Protein AF-A0A0F2T678-F1 (afdb_monomer_lite)

InterPro domains:
  IPR060462 3-methyl-L-tyrosine peroxygenase [PF27188] (24-293)

pLDDT: mean 90.34, std 11.94, range [30.0, 98.75]

Structure (mmCIF, N/CA/C/O backbone):
data_AF-A0A0F2T678-F1
#
_entry.id   AF-A0A0F2T678-F1
#
loop_
_atom_site.group_PDB
_atom_site.id
_atom_site.type_symbol
_atom_site.label_atom_id
_atom_site.label_alt_id
_atom_site.label_comp_id
_atom_site.label_asym_id
_atom_site.label_entity_id
_atom_site.label_seq_id
_atom_site.pdbx_PDB_ins_code
_atom_site.Cartn_x
_atom_site.Cartn_y
_atom_site.Cartn_z
_atom_site.occupancy
_atom_site.B_iso_or_equiv
_atom_site.auth_seq_id
_atom_site.auth_comp_id
_atom_site.auth_asym_id
_atom_site.auth_atom_id
_atom_site.pdbx_PDB_model_num
ATOM 1 N N . MET A 1 1 ? -0.354 6.998 -27.665 1.00 30.00 1 MET A N 1
ATOM 2 C CA . MET A 1 1 ? 0.767 7.960 -27.608 1.00 30.00 1 MET A CA 1
ATOM 3 C C . MET A 1 1 ? 1.508 7.702 -26.311 1.00 30.00 1 MET A C 1
ATOM 5 O O . MET A 1 1 ? 0.953 7.962 -25.253 1.00 30.00 1 MET A O 1
ATOM 9 N N . GLY A 1 2 ? 2.653 7.023 -26.397 1.00 35.69 2 GLY A N 1
ATOM 10 C CA . GLY A 1 2 ? 3.374 6.502 -25.236 1.00 35.69 2 GLY A CA 1
ATOM 11 C C . GLY A 1 2 ? 4.135 7.600 -24.505 1.00 35.69 2 GLY A C 1
ATOM 12 O O . GLY A 1 2 ? 4.802 8.415 -25.137 1.00 35.69 2 GLY A O 1
ATOM 13 N N . LEU A 1 3 ? 4.038 7.598 -23.177 1.00 38.69 3 LEU A N 1
ATOM 14 C CA . LEU A 1 3 ? 4.985 8.279 -22.299 1.00 38.69 3 LEU A CA 1
ATOM 15 C C . LEU A 1 3 ? 6.378 7.766 -22.680 1.00 38.69 3 LEU A C 1
ATOM 17 O O . LEU A 1 3 ? 6.626 6.573 -22.523 1.00 38.69 3 LEU A O 1
ATOM 21 N N . SER A 1 4 ? 7.241 8.611 -23.250 1.00 35.12 4 SER A N 1
ATOM 22 C CA . SER A 1 4 ? 8.575 8.177 -23.674 1.00 35.12 4 SER A CA 1
ATOM 23 C C . SER A 1 4 ? 9.355 7.732 -22.433 1.00 35.12 4 SER A C 1
ATOM 25 O O . SER A 1 4 ? 9.658 8.580 -21.592 1.00 35.12 4 SER A O 1
ATOM 27 N N . PRO A 1 5 ? 9.670 6.436 -22.268 1.00 51.53 5 PRO A N 1
ATOM 28 C CA . PRO A 1 5 ? 10.491 6.012 -21.154 1.00 51.53 5 PRO A CA 1
ATOM 29 C C . PRO A 1 5 ? 11.902 6.555 -21.373 1.00 51.53 5 PRO A C 1
ATOM 31 O O . PRO A 1 5 ? 12.457 6.443 -22.469 1.00 51.53 5 PRO A O 1
ATOM 34 N N . VAL A 1 6 ? 12.515 7.105 -20.324 1.00 59.69 6 VAL A N 1
ATOM 35 C CA . VAL A 1 6 ? 13.980 7.155 -20.264 1.00 59.69 6 VAL A CA 1
ATOM 36 C C . VAL A 1 6 ? 14.449 5.709 -20.426 1.00 59.69 6 VAL A C 1
ATOM 38 O O . VAL A 1 6 ? 14.008 4.838 -19.673 1.00 59.69 6 VAL A O 1
ATOM 41 N N . ALA A 1 7 ? 15.247 5.435 -21.461 1.00 60.22 7 ALA A N 1
ATOM 42 C CA . ALA A 1 7 ? 15.579 4.075 -21.875 1.00 60.22 7 ALA A CA 1
ATOM 43 C C . ALA A 1 7 ? 16.015 3.214 -20.674 1.00 60.22 7 ALA A C 1
ATOM 45 O O . ALA A 1 7 ? 17.000 3.521 -20.009 1.00 60.22 7 ALA A O 1
ATOM 46 N N . GLY A 1 8 ? 15.269 2.139 -20.397 1.00 68.75 8 GLY A N 1
ATOM 47 C CA . GLY A 1 8 ? 15.571 1.201 -19.309 1.00 68.75 8 GLY A CA 1
ATOM 48 C C . GLY A 1 8 ? 14.909 1.481 -17.954 1.00 68.75 8 GLY A C 1
ATOM 49 O O . GLY A 1 8 ? 15.135 0.698 -17.037 1.00 68.75 8 GLY A O 1
ATOM 50 N N . HIS A 1 9 ? 14.075 2.518 -17.814 1.00 82.50 9 HIS A N 1
ATOM 51 C CA . HIS A 1 9 ? 13.315 2.785 -16.584 1.00 82.50 9 HIS A CA 1
ATOM 52 C C . HIS A 1 9 ? 11.795 2.749 -16.807 1.00 82.50 9 HIS A C 1
ATOM 54 O O . HIS A 1 9 ? 11.322 3.154 -17.873 1.00 82.50 9 HIS A O 1
ATOM 60 N N . PRO A 1 10 ? 11.002 2.326 -15.800 1.00 89.75 10 PRO A N 1
ATOM 61 C CA . PRO A 1 10 ? 9.550 2.406 -15.877 1.00 89.75 10 PRO A CA 1
ATOM 62 C C . PRO A 1 10 ? 9.078 3.868 -16.001 1.00 89.75 10 PRO A C 1
ATOM 64 O O . PRO A 1 10 ? 9.783 4.797 -15.577 1.00 89.75 10 PRO A O 1
ATOM 67 N N . PRO A 1 11 ? 7.877 4.109 -16.558 1.00 92.88 11 PRO A N 1
ATOM 68 C CA . PRO A 1 11 ? 7.270 5.436 -16.588 1.00 92.88 11 PRO A CA 1
ATOM 69 C C . PRO A 1 11 ? 7.158 6.064 -15.193 1.00 92.88 11 PRO A C 1
ATOM 71 O O . PRO A 1 11 ? 7.037 5.363 -14.184 1.00 92.88 11 PRO A O 1
ATOM 74 N N . VAL A 1 12 ? 7.173 7.397 -15.145 1.00 95.75 12 VAL A N 1
ATOM 75 C CA . VAL A 1 12 ? 6.939 8.152 -13.909 1.00 95.75 12 VAL A CA 1
ATOM 76 C C . VAL A 1 12 ? 5.506 7.915 -13.421 1.00 95.75 12 VAL A C 1
ATOM 78 O O . VAL A 1 12 ? 4.554 8.124 -14.171 1.00 95.75 12 VAL A O 1
ATOM 81 N N . ALA A 1 13 ? 5.348 7.494 -12.165 1.00 96.31 13 ALA A N 1
ATOM 82 C CA . ALA A 1 13 ? 4.046 7.388 -11.514 1.00 96.31 13 ALA A CA 1
ATOM 83 C C . ALA A 1 13 ? 3.615 8.759 -10.980 1.00 96.31 13 ALA A C 1
ATOM 85 O O . ALA A 1 13 ? 4.363 9.397 -10.239 1.00 96.31 13 ALA A O 1
ATOM 86 N N . VAL A 1 14 ? 2.416 9.211 -11.343 1.00 96.94 14 VAL A N 1
ATOM 87 C CA . VAL A 1 14 ? 1.879 10.504 -10.906 1.00 96.94 14 VAL A CA 1
ATOM 88 C C . VAL A 1 14 ? 0.717 10.259 -9.957 1.00 96.94 14 VAL A C 1
ATOM 90 O O . VAL A 1 14 ? -0.263 9.620 -10.321 1.00 96.94 14 VAL A O 1
ATOM 93 N N . PHE A 1 15 ? 0.804 10.777 -8.742 1.00 95.56 15 PHE A N 1
ATOM 94 C CA . PHE A 1 15 ? -0.252 10.656 -7.749 1.00 95.56 15 PHE A CA 1
ATOM 95 C C . PHE A 1 15 ? -0.925 11.999 -7.514 1.00 95.56 15 PHE A C 1
ATOM 97 O O . PHE A 1 15 ? -0.322 13.066 -7.630 1.00 95.56 15 PHE A O 1
ATOM 104 N N . ARG A 1 16 ? -2.202 11.929 -7.155 1.00 93.12 16 ARG A N 1
ATOM 105 C CA . ARG A 1 16 ? -2.923 13.084 -6.641 1.00 93.12 16 ARG A CA 1
ATOM 106 C C . ARG A 1 16 ? -2.522 13.328 -5.195 1.00 93.12 16 ARG A C 1
ATOM 108 O O . ARG A 1 16 ? -2.351 12.366 -4.448 1.00 93.12 16 ARG A O 1
ATOM 115 N N . GLU A 1 17 ? -2.475 14.591 -4.779 1.00 84.44 17 GLU A N 1
ATOM 116 C CA . GLU A 1 17 ? -2.331 14.911 -3.359 1.00 84.44 17 GLU A CA 1
ATOM 117 C C . GLU A 1 17 ? -3.460 14.240 -2.532 1.00 84.44 17 GLU A C 1
ATOM 119 O O . GLU A 1 17 ? -4.648 14.438 -2.830 1.00 84.44 17 GLU A O 1
ATOM 124 N N . PRO A 1 18 ? -3.125 13.452 -1.491 1.00 79.44 18 PRO A N 1
ATOM 125 C CA . PRO A 1 18 ? -4.106 12.840 -0.598 1.00 79.44 18 PRO A CA 1
ATOM 126 C C . PRO A 1 18 ? -4.952 13.903 0.113 1.00 79.44 18 PRO A C 1
ATOM 128 O O . PRO A 1 18 ? -4.451 14.653 0.949 1.00 79.44 18 PRO A O 1
ATOM 131 N N . ARG A 1 19 ? -6.254 13.961 -0.187 1.00 79.00 19 ARG A N 1
ATOM 132 C CA . ARG A 1 19 ? -7.212 14.827 0.520 1.00 79.00 19 ARG A CA 1
ATOM 133 C C . ARG A 1 19 ? -8.450 14.037 0.917 1.00 79.00 19 ARG A C 1
ATOM 135 O O . ARG A 1 19 ? -9.115 13.461 0.058 1.00 79.00 19 ARG A O 1
ATOM 142 N N . ALA A 1 20 ? -8.770 14.054 2.208 1.00 75.94 20 ALA A N 1
ATOM 143 C CA . ALA A 1 20 ? -10.043 13.554 2.712 1.00 75.94 20 ALA A CA 1
ATOM 144 C C . ALA A 1 20 ? -11.193 14.478 2.283 1.00 75.94 20 ALA A C 1
ATOM 146 O O . ALA A 1 20 ? -10.983 15.658 2.000 1.00 75.94 20 ALA A O 1
ATOM 147 N N . GLY A 1 21 ? -12.418 13.959 2.265 1.00 77.44 21 GLY A N 1
ATOM 148 C CA . GLY A 1 21 ? -13.619 14.777 2.059 1.00 77.44 21 GLY A CA 1
ATOM 149 C C . GLY A 1 21 ? -14.123 14.787 0.630 1.00 77.44 21 GLY A C 1
ATOM 150 O O . GLY A 1 21 ? -15.171 15.375 0.373 1.00 77.44 21 GLY A O 1
ATOM 151 N N . ARG A 1 22 ? -13.397 14.147 -0.291 1.00 80.75 22 ARG A N 1
ATOM 152 C CA . ARG A 1 22 ? -13.831 14.035 -1.679 1.00 80.75 22 ARG A CA 1
ATOM 153 C C . ARG A 1 22 ? -14.969 13.011 -1.786 1.00 80.75 22 ARG A C 1
ATOM 155 O O . ARG A 1 22 ? -14.922 11.989 -1.099 1.00 80.75 22 ARG A O 1
ATOM 162 N N . PRO A 1 23 ? -15.991 13.282 -2.613 1.00 84.38 23 PRO A N 1
ATOM 163 C CA . PRO A 1 23 ? -17.021 12.297 -2.906 1.00 84.38 23 PRO A CA 1
ATOM 164 C C . PRO A 1 23 ? -16.405 11.073 -3.595 1.00 84.38 23 PRO A C 1
ATOM 166 O O . PRO A 1 23 ? -15.327 11.156 -4.186 1.00 84.38 23 PRO A O 1
ATOM 169 N N . VAL A 1 24 ? -17.106 9.942 -3.521 1.00 86.56 24 VAL A N 1
ATOM 170 C CA . VAL A 1 24 ? -16.738 8.741 -4.277 1.00 86.56 24 VAL A CA 1
ATOM 171 C C . VAL A 1 24 ? -16.756 9.081 -5.776 1.00 86.56 24 VAL A C 1
ATOM 173 O O . VAL A 1 24 ? -17.742 9.664 -6.238 1.00 86.56 24 VAL A O 1
ATOM 176 N N . PRO A 1 25 ? -15.696 8.752 -6.538 1.00 89.00 25 PRO A N 1
ATOM 177 C CA . PRO A 1 25 ? -15.660 9.005 -7.973 1.00 89.00 25 PRO A CA 1
ATOM 178 C C . PRO A 1 25 ? -16.834 8.354 -8.712 1.00 89.00 25 PRO A C 1
ATOM 180 O O . PRO A 1 25 ? -17.187 7.209 -8.450 1.00 89.00 25 PRO A O 1
ATOM 183 N N . ALA A 1 26 ? -17.409 9.066 -9.682 1.00 91.00 26 ALA A N 1
ATOM 184 C CA . ALA A 1 26 ? -18.439 8.542 -10.578 1.00 91.00 26 ALA A CA 1
ATOM 185 C C . ALA A 1 26 ? -17.921 8.566 -12.023 1.00 91.00 26 ALA A C 1
ATOM 187 O O . ALA A 1 26 ? -18.136 9.522 -12.766 1.00 91.00 26 ALA A O 1
ATOM 188 N N . LEU A 1 27 ? -17.194 7.515 -12.417 1.00 94.19 27 LEU A N 1
ATOM 189 C CA . LEU A 1 27 ? -16.443 7.467 -13.685 1.00 94.19 27 LEU A CA 1
ATOM 190 C C . LEU A 1 27 ? -17.225 6.842 -14.857 1.00 94.19 27 LEU A C 1
ATOM 192 O O . LEU A 1 27 ? -16.661 6.543 -15.908 1.00 94.19 27 LEU A O 1
ATOM 196 N N . GLY A 1 28 ? -18.535 6.659 -14.696 1.00 93.19 28 GLY A N 1
ATOM 197 C CA . GLY A 1 28 ? -19.418 6.094 -15.715 1.00 93.19 28 GLY A CA 1
ATOM 198 C C . GLY A 1 28 ? -19.444 4.556 -15.755 1.00 93.19 28 GLY A C 1
ATOM 199 O O . GLY A 1 28 ? -18.596 3.882 -15.166 1.00 93.19 28 GLY A O 1
ATOM 200 N N . PRO A 1 29 ? -20.434 3.974 -16.458 1.00 92.94 29 PRO A N 1
ATOM 201 C CA . PRO A 1 29 ? -20.752 2.547 -16.370 1.00 92.94 29 PRO A CA 1
ATOM 202 C C . PRO A 1 29 ? -19.664 1.638 -16.949 1.00 92.94 29 PRO A C 1
ATOM 204 O O . PRO A 1 29 ? -19.435 0.554 -16.422 1.00 92.94 29 PRO A O 1
ATOM 207 N N . ARG A 1 30 ? -18.961 2.078 -18.002 1.00 94.50 30 ARG A N 1
ATOM 208 C CA . ARG A 1 30 ? -17.871 1.295 -18.604 1.00 94.50 30 ARG A CA 1
ATOM 209 C C . ARG A 1 30 ? -16.710 1.111 -17.629 1.00 94.50 30 ARG A C 1
ATOM 211 O O . ARG A 1 30 ? -16.268 -0.010 -17.429 1.00 94.50 30 ARG A O 1
ATOM 218 N N . VAL A 1 31 ? -16.240 2.191 -16.999 1.00 95.94 31 VAL A N 1
ATOM 219 C CA . VAL A 1 31 ? -15.148 2.107 -16.016 1.00 95.94 31 VAL A CA 1
ATOM 220 C C . VAL A 1 31 ? -15.574 1.297 -14.800 1.00 95.94 31 VAL A C 1
ATOM 222 O O . VAL A 1 31 ? -14.792 0.478 -14.335 1.00 95.94 31 VAL A O 1
ATOM 225 N N . ALA A 1 32 ? -16.811 1.462 -14.324 1.00 94.81 32 ALA A N 1
ATOM 226 C CA . ALA A 1 32 ? -17.332 0.648 -13.229 1.00 94.81 32 ALA A CA 1
ATOM 227 C C . ALA A 1 32 ? -17.315 -0.858 -13.564 1.00 94.81 32 ALA A C 1
ATOM 229 O O . ALA A 1 32 ? -16.905 -1.663 -12.730 1.00 94.81 32 ALA A O 1
ATOM 230 N N . ALA A 1 33 ? -17.699 -1.236 -14.790 1.00 93.31 33 ALA A N 1
ATOM 231 C CA . ALA A 1 33 ? -17.666 -2.625 -15.246 1.00 93.31 33 ALA A CA 1
ATOM 232 C C . ALA A 1 33 ? -16.235 -3.188 -15.319 1.00 93.31 33 ALA A C 1
ATOM 234 O O . ALA A 1 33 ? -15.978 -4.260 -14.766 1.00 93.31 33 ALA A O 1
ATOM 235 N N . GLU A 1 34 ? -15.295 -2.458 -15.932 1.00 96.38 34 GLU A N 1
ATOM 236 C CA . GLU A 1 34 ? -13.894 -2.901 -16.026 1.00 96.38 34 GLU A CA 1
ATOM 237 C C . GLU A 1 34 ? -13.209 -2.953 -14.657 1.00 96.38 34 GLU A C 1
ATOM 239 O O . GLU A 1 34 ? -12.480 -3.896 -14.357 1.00 96.38 34 GLU A O 1
ATOM 244 N N . ALA A 1 35 ? -13.483 -1.985 -13.781 1.00 96.50 35 ALA A N 1
ATOM 245 C CA . ALA A 1 35 ? -12.956 -1.970 -12.422 1.00 96.50 35 ALA A CA 1
ATOM 246 C C . ALA A 1 35 ? -13.492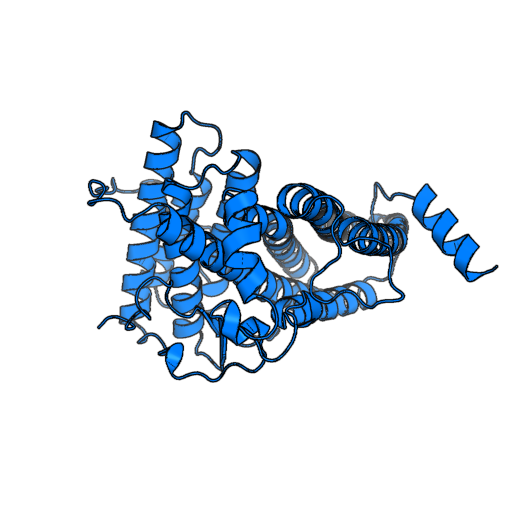 -3.146 -11.595 1.00 96.50 35 ALA A C 1
ATOM 248 O O . ALA A 1 35 ? -12.722 -3.819 -10.911 1.00 96.50 35 ALA A O 1
ATOM 249 N N . GLY A 1 36 ? -14.790 -3.452 -11.707 1.00 95.38 36 GLY A N 1
ATOM 250 C CA . GLY A 1 36 ? -15.391 -4.627 -11.075 1.00 95.38 36 GLY A CA 1
ATOM 251 C C . GLY A 1 36 ? -14.833 -5.946 -11.622 1.00 95.38 36 GLY A C 1
ATOM 252 O O . GLY A 1 36 ? -14.641 -6.905 -10.872 1.00 95.38 36 GLY A O 1
ATOM 253 N N . ARG A 1 37 ? -14.519 -6.018 -12.922 1.00 94.94 37 ARG A N 1
ATOM 254 C CA . ARG A 1 37 ? -13.824 -7.169 -13.519 1.00 94.94 37 ARG A CA 1
ATOM 255 C C . ARG A 1 37 ? -12.397 -7.302 -12.980 1.00 94.94 37 ARG A C 1
ATOM 257 O O . ARG A 1 37 ? -12.059 -8.370 -12.474 1.00 94.94 37 ARG A O 1
ATOM 264 N N . ALA A 1 38 ? -11.608 -6.228 -12.992 1.00 96.69 38 ALA A N 1
ATOM 265 C CA . ALA A 1 38 ? -10.244 -6.203 -12.457 1.00 96.69 38 ALA A CA 1
ATOM 266 C C . ALA A 1 38 ? -10.199 -6.615 -10.982 1.00 96.69 38 ALA A C 1
ATOM 268 O O . ALA A 1 38 ? -9.429 -7.494 -10.602 1.00 96.69 38 ALA A O 1
ATOM 269 N N . ALA A 1 39 ? -11.079 -6.047 -10.156 1.00 97.12 39 ALA A N 1
ATOM 270 C CA . ALA A 1 39 ? -11.155 -6.362 -8.735 1.00 97.12 39 ALA A CA 1
ATOM 271 C C . ALA A 1 39 ? -11.486 -7.840 -8.461 1.00 97.12 39 ALA A C 1
ATOM 273 O O . ALA A 1 39 ? -11.004 -8.402 -7.476 1.00 97.12 39 ALA A O 1
ATOM 274 N N . ARG A 1 40 ? -12.289 -8.486 -9.318 1.00 94.06 40 ARG A N 1
ATOM 275 C CA . ARG A 1 40 ? -12.612 -9.917 -9.201 1.00 94.06 40 ARG A CA 1
ATOM 276 C C . ARG A 1 40 ? -11.460 -10.812 -9.608 1.00 94.06 40 ARG A C 1
ATOM 278 O O . ARG A 1 40 ? -11.135 -11.729 -8.862 1.00 94.06 40 ARG A O 1
ATOM 285 N N . VAL A 1 41 ? -10.826 -10.530 -10.744 1.00 96.31 41 VAL A N 1
ATOM 286 C CA . VAL A 1 41 ? -9.662 -11.306 -11.190 1.00 96.31 41 VAL A CA 1
ATOM 287 C C . VAL A 1 41 ? -8.539 -11.203 -10.158 1.00 96.31 41 VAL A C 1
ATOM 289 O O . VAL A 1 41 ? -7.988 -12.224 -9.763 1.00 96.31 41 VAL A O 1
ATOM 292 N N . LEU A 1 42 ? -8.290 -10.008 -9.608 1.00 97.56 42 LEU A N 1
ATOM 293 C CA . LEU A 1 42 ? -7.331 -9.809 -8.515 1.00 97.56 42 LEU A CA 1
ATOM 294 C C . LEU A 1 42 ? -7.674 -10.618 -7.255 1.00 97.56 42 LEU A C 1
ATOM 296 O O . LEU A 1 42 ? -6.777 -11.177 -6.629 1.00 97.56 42 LEU A O 1
ATOM 300 N N . ALA A 1 43 ? -8.957 -10.716 -6.889 1.00 96.06 43 ALA A N 1
ATOM 301 C CA . ALA A 1 43 ? -9.397 -11.552 -5.769 1.00 96.06 43 ALA A CA 1
ATOM 302 C C . ALA A 1 43 ? -9.221 -13.058 -6.038 1.00 96.06 43 ALA A C 1
ATOM 304 O O . ALA A 1 43 ? -9.047 -13.830 -5.098 1.00 96.06 43 ALA A O 1
ATOM 305 N N . GLY A 1 44 ? -9.287 -13.468 -7.308 1.00 95.00 44 GLY A N 1
ATOM 306 C CA . GLY A 1 44 ? -9.169 -14.855 -7.753 1.00 95.00 44 GLY A CA 1
ATOM 307 C C . GLY A 1 44 ? -7.741 -15.327 -8.030 1.00 95.00 44 GLY A C 1
ATOM 308 O O . GLY A 1 44 ? -7.558 -16.498 -8.365 1.00 95.00 44 GLY A O 1
ATOM 309 N N . VAL A 1 45 ? -6.721 -14.467 -7.900 1.00 96.06 45 VAL A N 1
ATOM 310 C CA . VAL A 1 45 ? -5.326 -14.864 -8.144 1.00 96.06 45 VAL A CA 1
ATOM 311 C C . VAL A 1 45 ? -4.934 -15.978 -7.173 1.00 96.06 45 VAL A C 1
ATOM 313 O O . VAL A 1 45 ? -4.867 -15.784 -5.959 1.00 96.06 45 VAL A O 1
ATOM 316 N N . ALA A 1 46 ? -4.624 -17.156 -7.712 1.00 93.62 46 ALA A N 1
ATOM 317 C CA . ALA A 1 46 ? -4.254 -18.328 -6.929 1.00 93.62 46 ALA A CA 1
ATOM 318 C C . ALA A 1 46 ? -2.806 -18.215 -6.407 1.00 93.62 46 ALA A C 1
ATOM 320 O O . ALA A 1 46 ? -1.866 -18.810 -6.934 1.00 93.62 46 ALA A O 1
ATOM 321 N N . THR A 1 47 ? -2.607 -17.421 -5.355 1.00 95.56 47 THR A N 1
ATOM 322 C CA . THR A 1 47 ? -1.276 -16.991 -4.887 1.00 95.56 47 THR A CA 1
ATOM 323 C C . THR A 1 47 ? -0.373 -18.108 -4.361 1.00 95.56 47 THR A C 1
ATOM 325 O O . THR A 1 47 ? 0.849 -17.958 -4.361 1.00 95.56 47 THR A O 1
ATOM 328 N N . HIS A 1 48 ? -0.958 -19.241 -3.966 1.00 96.69 48 HIS A N 1
ATOM 329 C CA . HIS A 1 48 ? -0.260 -20.433 -3.464 1.00 96.69 48 HIS A CA 1
ATOM 330 C C . HIS A 1 48 ? -0.321 -21.621 -4.440 1.00 96.69 48 HIS A C 1
ATOM 332 O O . HIS A 1 48 ? 0.010 -22.747 -4.071 1.00 96.69 48 HIS A O 1
ATOM 338 N N . ALA A 1 49 ? -0.765 -21.384 -5.677 1.00 95.19 49 ALA A N 1
ATOM 339 C CA . ALA A 1 49 ? -0.808 -22.396 -6.723 1.00 95.19 49 ALA A CA 1
ATOM 340 C C . ALA A 1 49 ? 0.593 -22.744 -7.250 1.00 95.19 49 ALA A C 1
ATOM 342 O O . ALA A 1 49 ? 1.607 -22.148 -6.864 1.00 95.19 49 ALA A O 1
ATOM 343 N N . ARG A 1 50 ? 0.660 -23.714 -8.169 1.00 95.25 50 ARG A N 1
ATOM 344 C CA . ARG A 1 50 ? 1.921 -24.055 -8.841 1.00 95.25 50 ARG A CA 1
ATOM 345 C C . ARG A 1 50 ? 2.430 -22.850 -9.644 1.00 95.25 50 ARG A C 1
ATOM 347 O O . ARG A 1 50 ? 1.615 -22.057 -10.114 1.00 95.25 50 ARG A O 1
ATOM 354 N N . PRO A 1 51 ? 3.751 -22.719 -9.883 1.00 92.06 51 PRO A N 1
ATOM 355 C CA . PRO A 1 51 ? 4.311 -21.554 -10.573 1.00 92.06 51 PRO A CA 1
ATOM 356 C C . PRO A 1 51 ? 3.619 -21.208 -11.899 1.00 92.06 51 PRO A C 1
ATOM 358 O O . PRO A 1 51 ? 3.319 -20.045 -12.131 1.00 92.06 51 PRO A O 1
ATOM 361 N N . VAL A 1 52 ? 3.298 -22.213 -12.723 1.00 92.56 52 VAL A N 1
ATOM 362 C CA . VAL A 1 52 ? 2.614 -22.021 -14.016 1.00 92.56 52 VAL A CA 1
ATOM 363 C C . VAL A 1 52 ? 1.198 -21.465 -13.840 1.00 92.56 52 VAL A C 1
ATOM 365 O O . VAL A 1 52 ? 0.838 -20.497 -14.502 1.00 92.56 52 VAL A O 1
ATOM 368 N N . GLU A 1 53 ? 0.411 -22.044 -12.931 1.00 94.00 53 GLU A N 1
ATOM 369 C CA . GLU A 1 53 ? -0.965 -21.613 -12.631 1.00 94.00 53 GLU A CA 1
ATOM 370 C C . GLU A 1 53 ? -0.978 -20.185 -12.073 1.00 94.00 53 GLU A C 1
ATOM 372 O O . GLU A 1 53 ? -1.772 -19.346 -12.492 1.00 94.00 53 GLU A O 1
ATOM 377 N N . ARG A 1 54 ? -0.037 -19.887 -11.172 1.00 94.44 54 ARG A N 1
ATOM 378 C CA . ARG A 1 54 ? 0.139 -18.559 -10.585 1.00 94.44 54 ARG A CA 1
ATOM 379 C C . ARG A 1 54 ? 0.504 -17.514 -11.641 1.00 94.44 54 ARG A C 1
ATOM 381 O O . ARG A 1 54 ? -0.103 -16.449 -11.669 1.00 94.44 54 ARG A O 1
ATOM 388 N N . THR A 1 55 ? 1.471 -17.806 -12.513 1.00 93.81 55 THR A N 1
ATOM 389 C CA . THR A 1 55 ? 1.857 -16.896 -13.602 1.00 93.81 55 THR A CA 1
ATOM 390 C C . THR A 1 55 ? 0.706 -16.690 -14.587 1.00 93.81 55 THR A C 1
ATOM 392 O O . THR A 1 55 ? 0.492 -15.563 -15.022 1.00 93.81 55 THR A O 1
ATOM 395 N N . ALA A 1 56 ? -0.072 -17.729 -14.907 1.00 94.25 56 ALA A N 1
ATOM 396 C CA . ALA A 1 56 ? -1.254 -17.590 -15.757 1.00 94.25 56 ALA A CA 1
ATOM 397 C C . ALA A 1 56 ? -2.305 -16.651 -15.134 1.00 94.25 56 ALA A C 1
ATOM 399 O O . ALA A 1 56 ? -2.751 -15.720 -15.801 1.00 94.25 56 ALA A O 1
ATOM 400 N N . ALA A 1 57 ? -2.622 -16.823 -13.845 1.00 95.69 57 ALA A N 1
ATOM 401 C CA . ALA A 1 57 ? -3.562 -15.954 -13.131 1.00 95.69 57 ALA A CA 1
ATOM 402 C C . ALA A 1 57 ? -3.080 -14.492 -13.044 1.00 95.69 57 ALA A C 1
ATOM 404 O O . ALA A 1 57 ? -3.876 -13.562 -13.157 1.00 95.69 57 ALA A O 1
ATOM 405 N N . LEU A 1 58 ? -1.771 -14.266 -12.876 1.00 97.19 58 LEU A N 1
ATOM 406 C CA . LEU A 1 58 ? -1.197 -12.915 -12.875 1.00 97.19 58 LEU A CA 1
ATOM 407 C C . LEU A 1 58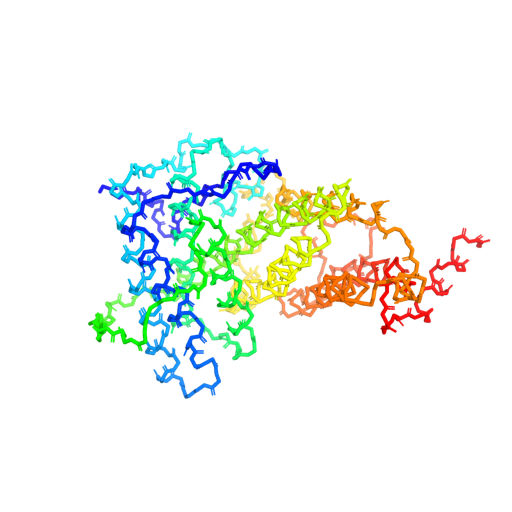 ? -1.239 -12.257 -14.254 1.00 97.19 58 LEU A C 1
ATOM 409 O O . LEU A 1 58 ? -1.534 -11.068 -14.345 1.00 97.19 58 LEU A O 1
ATOM 413 N N . ARG A 1 59 ? -1.008 -13.022 -15.326 1.00 96.38 59 ARG A N 1
ATOM 414 C CA . ARG A 1 59 ? -1.158 -12.517 -16.697 1.00 96.38 59 ARG A CA 1
ATOM 415 C C . ARG A 1 59 ? -2.602 -12.145 -17.003 1.00 96.38 59 ARG A C 1
ATOM 417 O O . ARG A 1 59 ? -2.835 -11.091 -17.581 1.00 96.38 59 ARG A O 1
ATOM 424 N N . GLU A 1 60 ? -3.562 -12.962 -16.578 1.00 96.38 60 GLU A N 1
ATOM 425 C CA . GLU A 1 60 ? -4.983 -12.625 -16.686 1.00 96.38 60 GLU A CA 1
ATOM 426 C C . GLU A 1 60 ? -5.295 -11.315 -15.945 1.00 96.38 60 GLU A C 1
ATOM 428 O O . GLU A 1 60 ? -5.879 -10.398 -16.524 1.00 96.38 60 GLU A O 1
ATOM 433 N N . ALA A 1 61 ? -4.829 -11.180 -14.698 1.00 97.56 61 ALA A N 1
ATOM 434 C CA . ALA A 1 61 ? -4.989 -9.955 -13.917 1.00 97.56 61 ALA A CA 1
ATOM 435 C C . ALA A 1 61 ? -4.358 -8.733 -14.605 1.00 97.56 61 ALA A C 1
ATOM 437 O O . ALA A 1 61 ? -4.971 -7.663 -14.624 1.00 97.56 61 ALA A O 1
ATOM 438 N N . ALA A 1 62 ? -3.168 -8.885 -15.195 1.00 97.94 62 ALA A N 1
ATOM 439 C CA . ALA A 1 62 ? -2.507 -7.832 -15.956 1.00 97.94 62 ALA A CA 1
ATOM 440 C C . ALA A 1 62 ? -3.339 -7.420 -17.182 1.00 97.94 62 ALA A C 1
ATOM 442 O O . ALA A 1 62 ? -3.609 -6.234 -17.350 1.00 97.94 62 ALA A O 1
ATOM 443 N N . VAL A 1 63 ? -3.839 -8.369 -17.982 1.00 97.38 63 VAL A N 1
ATOM 444 C CA . VAL A 1 63 ? -4.684 -8.056 -19.151 1.00 97.38 63 VAL A CA 1
ATOM 445 C C . VAL A 1 63 ? -5.925 -7.261 -18.740 1.00 97.38 63 VAL A C 1
ATOM 447 O O . VAL A 1 63 ? -6.195 -6.201 -19.307 1.00 97.38 63 VAL A O 1
ATOM 450 N N . VAL A 1 64 ? -6.637 -7.703 -17.701 1.00 97.50 64 VAL A N 1
ATOM 451 C CA . VAL A 1 64 ? -7.839 -7.006 -17.218 1.00 97.50 64 VAL A CA 1
ATOM 452 C C . VAL A 1 64 ? -7.512 -5.613 -16.662 1.00 97.50 64 VAL A C 1
ATOM 454 O O . VAL A 1 64 ? -8.251 -4.655 -16.900 1.00 97.50 64 VAL A O 1
ATOM 457 N N . ALA A 1 65 ? -6.391 -5.455 -15.953 1.00 98.06 65 ALA A N 1
ATOM 458 C CA . ALA A 1 65 ? -5.928 -4.139 -15.518 1.00 98.06 65 ALA A CA 1
ATOM 459 C C . ALA A 1 65 ? -5.579 -3.230 -16.716 1.00 98.06 65 ALA A C 1
ATOM 461 O O . ALA A 1 65 ? -5.868 -2.033 -16.681 1.00 98.06 65 ALA A O 1
ATOM 462 N N . GLY A 1 66 ? -5.023 -3.790 -17.794 1.00 97.62 66 GLY A N 1
ATOM 463 C CA . GLY A 1 66 ? -4.769 -3.091 -19.055 1.00 97.62 66 GLY A CA 1
ATOM 464 C C . GLY A 1 66 ? -6.052 -2.613 -19.746 1.00 97.62 66 GLY A C 1
ATOM 465 O O . GLY A 1 66 ? -6.111 -1.481 -20.231 1.00 97.62 66 GLY A O 1
ATOM 466 N N . GLU A 1 67 ? -7.115 -3.419 -19.730 1.00 97.44 67 GLU A N 1
ATOM 467 C CA . GLU A 1 67 ? -8.440 -3.026 -20.234 1.00 97.44 67 GLU A CA 1
ATOM 468 C C . GLU A 1 67 ? -9.050 -1.872 -19.418 1.00 97.44 67 GLU A C 1
ATOM 470 O O . GLU A 1 67 ? -9.560 -0.904 -19.995 1.00 97.44 67 GLU A O 1
ATOM 475 N N . LEU A 1 68 ? -8.916 -1.904 -18.085 1.00 98.00 68 LEU A N 1
ATOM 476 C CA . LEU A 1 68 ? -9.302 -0.788 -17.215 1.00 98.00 68 LEU A CA 1
ATOM 477 C C . LEU A 1 68 ? -8.509 0.488 -17.548 1.00 98.00 68 LEU A C 1
ATOM 479 O O . LEU A 1 68 ? -9.094 1.568 -17.665 1.00 98.00 68 LEU A O 1
ATOM 483 N N . VAL A 1 69 ? -7.191 0.380 -17.751 1.00 98.31 69 VAL A N 1
ATOM 484 C CA . VAL A 1 69 ? -6.342 1.503 -18.187 1.00 98.31 69 VAL A CA 1
ATOM 485 C C . VAL A 1 69 ? -6.825 2.069 -19.524 1.00 98.31 69 VAL A C 1
ATOM 487 O O . VAL A 1 69 ? -6.910 3.291 -19.674 1.00 98.31 69 VAL A O 1
ATOM 490 N N . ALA A 1 70 ? -7.187 1.218 -20.486 1.00 97.56 70 ALA A N 1
ATOM 491 C CA . ALA A 1 70 ? -7.716 1.654 -21.776 1.00 97.56 70 ALA A CA 1
ATOM 492 C C . ALA A 1 70 ? -9.058 2.394 -21.624 1.00 97.56 70 ALA A C 1
ATOM 494 O O . ALA A 1 70 ? -9.252 3.451 -22.232 1.00 97.56 70 ALA A O 1
ATOM 495 N N . ALA A 1 71 ? -9.963 1.891 -20.776 1.00 97.25 71 ALA A N 1
ATOM 496 C CA . ALA A 1 71 ? -11.239 2.544 -20.487 1.00 97.25 71 ALA A CA 1
ATOM 497 C C . ALA A 1 71 ? -11.058 3.919 -19.820 1.00 97.25 71 ALA A C 1
ATOM 499 O O . ALA A 1 71 ? -11.716 4.881 -20.213 1.00 97.25 71 ALA A O 1
ATOM 500 N N . LEU A 1 72 ? -10.137 4.037 -18.860 1.00 97.94 72 LEU A N 1
ATOM 501 C CA . LEU A 1 72 ? -9.816 5.299 -18.184 1.00 97.94 72 LEU A CA 1
ATOM 502 C C . LEU A 1 72 ? -9.125 6.303 -19.118 1.00 97.94 72 LEU A C 1
ATOM 504 O O . LEU A 1 72 ? -9.459 7.487 -19.104 1.00 97.94 72 LEU A O 1
ATOM 508 N N . THR A 1 73 ? -8.227 5.830 -19.986 1.00 97.50 73 THR A N 1
ATOM 509 C CA . THR A 1 73 ? -7.554 6.665 -20.998 1.00 97.50 73 THR A CA 1
ATOM 510 C C . THR A 1 73 ? -8.552 7.277 -21.984 1.00 97.50 73 THR A C 1
ATOM 512 O O . THR A 1 73 ? -8.361 8.401 -22.444 1.00 97.50 73 THR A O 1
ATOM 515 N N . ALA A 1 74 ? -9.641 6.566 -22.291 1.00 96.62 74 ALA A N 1
ATOM 516 C CA . ALA A 1 74 ? -10.713 7.087 -23.135 1.00 96.62 74 ALA A CA 1
ATOM 517 C C . ALA A 1 74 ? -11.520 8.220 -22.468 1.00 96.62 74 ALA A C 1
ATOM 519 O O . ALA A 1 74 ? -12.163 8.990 -23.178 1.00 96.62 74 ALA A O 1
ATOM 520 N N . LEU A 1 75 ? -11.493 8.336 -21.132 1.00 95.81 75 LEU A N 1
ATOM 521 C CA . LEU A 1 75 ? -12.150 9.424 -20.396 1.00 95.81 75 LEU A CA 1
ATOM 522 C C . LEU A 1 75 ? -11.255 10.650 -20.224 1.00 95.81 75 LEU A C 1
ATOM 524 O O . LEU A 1 75 ? -11.739 11.777 -20.301 1.00 95.81 75 LEU A O 1
ATOM 528 N N . ALA A 1 76 ? -9.970 10.439 -19.946 1.00 93.00 76 ALA A N 1
ATOM 529 C CA . ALA A 1 76 ? -9.012 11.515 -19.758 1.00 93.00 76 ALA A CA 1
ATOM 530 C C . ALA A 1 76 ? -7.608 11.074 -20.196 1.00 93.00 76 ALA A C 1
ATOM 532 O O . ALA A 1 76 ? -7.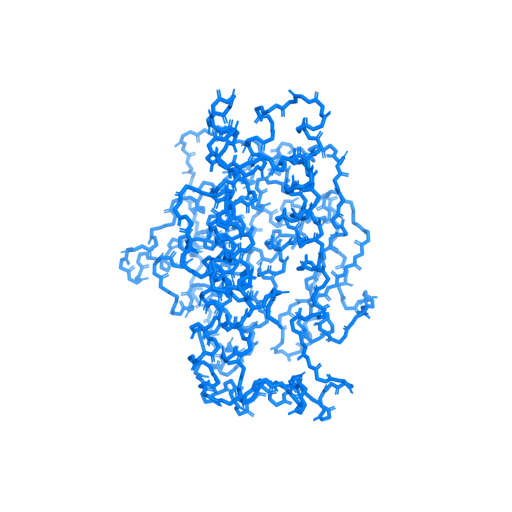189 9.961 -19.871 1.00 93.00 76 ALA A O 1
ATOM 533 N N . PRO A 1 77 ? -6.843 11.939 -20.884 1.00 92.62 77 PRO A N 1
ATOM 534 C CA . PRO A 1 77 ? -5.465 11.624 -21.230 1.00 92.62 77 PRO A CA 1
ATOM 535 C C . PRO A 1 77 ? -4.583 11.538 -19.969 1.00 92.62 77 PRO A C 1
ATOM 537 O O . PRO A 1 77 ? -4.809 12.280 -19.001 1.00 92.62 77 PRO A O 1
ATOM 540 N N . PRO A 1 78 ? -3.547 10.675 -19.969 1.00 93.00 78 PRO A N 1
ATOM 541 C CA . PRO A 1 78 ? -2.587 10.625 -18.877 1.00 93.00 78 PRO A CA 1
ATOM 542 C C . PRO A 1 78 ? -1.787 11.929 -18.808 1.00 93.00 78 PRO A C 1
ATOM 544 O O . PRO A 1 78 ? -1.402 12.500 -19.827 1.00 93.00 78 PRO A O 1
ATOM 547 N N . VAL A 1 79 ? -1.489 12.372 -17.588 1.00 94.31 79 VAL A N 1
ATOM 548 C CA . VAL A 1 79 ? -0.521 13.455 -17.358 1.00 94.31 79 VAL A CA 1
ATOM 549 C C . VAL A 1 79 ? 0.886 12.932 -17.641 1.00 94.31 79 VAL A C 1
ATOM 551 O O . VAL A 1 79 ? 1.262 11.868 -17.143 1.00 94.31 79 VAL A O 1
ATOM 554 N N . ALA A 1 80 ? 1.669 13.680 -18.416 1.00 92.88 80 ALA A N 1
ATOM 555 C CA . ALA A 1 80 ? 3.058 13.353 -18.704 1.00 92.88 80 ALA A CA 1
ATOM 556 C C . ALA A 1 80 ? 3.923 13.543 -17.447 1.00 92.88 80 ALA A C 1
ATOM 558 O O . ALA A 1 80 ? 4.342 14.649 -17.124 1.00 92.88 80 ALA A O 1
ATOM 559 N N . GLY A 1 81 ? 4.192 12.458 -16.717 1.00 91.06 81 GLY A N 1
ATOM 560 C CA . GLY A 1 81 ? 4.908 12.537 -15.438 1.00 91.06 81 GLY A CA 1
ATOM 561 C C . GLY A 1 81 ? 6.326 13.118 -15.527 1.00 91.06 81 GLY A C 1
ATOM 562 O O . GLY A 1 81 ? 6.797 13.688 -14.550 1.00 91.06 81 GLY A O 1
ATOM 563 N N . GLU A 1 82 ? 6.987 13.030 -16.685 1.00 91.56 82 GLU A N 1
ATOM 564 C CA . GLU A 1 82 ? 8.310 13.643 -16.909 1.00 91.56 82 GLU A CA 1
ATOM 565 C C . GLU A 1 82 ? 8.271 15.179 -16.912 1.00 91.56 82 GLU A C 1
ATOM 567 O O . GLU A 1 82 ? 9.274 15.820 -16.614 1.00 91.56 82 GLU A O 1
ATOM 572 N N . GLU A 1 83 ? 7.116 15.774 -17.212 1.00 92.00 83 GLU A N 1
ATOM 573 C CA . GLU A 1 83 ? 6.922 17.229 -17.216 1.00 92.00 83 GLU A CA 1
ATOM 574 C C . GLU A 1 83 ? 6.561 17.767 -15.823 1.00 92.00 83 GLU A C 1
ATOM 576 O O . GLU A 1 83 ? 6.573 18.976 -15.591 1.00 92.00 83 GLU A O 1
ATOM 581 N N . VAL A 1 84 ? 6.250 16.877 -14.875 1.00 93.31 84 VAL A N 1
ATOM 582 C CA . VAL A 1 84 ? 5.925 17.254 -13.500 1.00 93.31 84 VAL A CA 1
ATOM 583 C C . VAL A 1 84 ? 7.224 17.330 -12.686 1.00 93.31 84 VAL A C 1
ATOM 585 O O . VAL A 1 84 ? 7.977 16.350 -12.635 1.00 93.31 84 VAL A O 1
ATOM 588 N N . PRO A 1 85 ? 7.515 18.461 -12.017 1.00 92.88 85 PRO A N 1
ATOM 589 C CA . PRO A 1 85 ? 8.719 18.594 -11.207 1.00 92.88 85 PRO A CA 1
ATOM 590 C C . PRO A 1 85 ? 8.672 17.672 -9.983 1.00 92.88 85 PRO A C 1
ATOM 592 O O . PRO A 1 85 ? 7.626 17.477 -9.366 1.00 92.88 85 PRO A O 1
ATOM 595 N N . ALA A 1 86 ? 9.823 17.108 -9.615 1.00 91.69 86 ALA A N 1
ATOM 596 C CA . ALA A 1 86 ? 9.968 16.408 -8.344 1.00 91.69 86 ALA A CA 1
ATOM 597 C C . ALA A 1 86 ? 10.142 17.424 -7.207 1.00 91.69 86 ALA A C 1
ATOM 599 O O . ALA A 1 86 ? 10.995 18.303 -7.285 1.00 91.69 86 ALA A O 1
ATOM 600 N N . GLU A 1 87 ? 9.398 17.262 -6.117 1.00 89.94 87 GLU A N 1
ATOM 601 C CA . GLU A 1 87 ? 9.517 18.108 -4.921 1.00 89.94 87 GLU A CA 1
ATOM 602 C C . GLU A 1 87 ? 10.602 17.618 -3.949 1.00 89.94 87 GLU A C 1
ATOM 604 O O . GLU A 1 87 ? 10.916 18.266 -2.952 1.00 89.94 87 GLU A O 1
ATOM 609 N N . SER A 1 88 ? 11.156 16.429 -4.194 1.00 89.31 88 SER A N 1
ATOM 610 C CA . SER A 1 88 ? 12.227 15.857 -3.383 1.00 89.31 88 SER A CA 1
ATOM 611 C C . SER A 1 88 ? 13.123 14.928 -4.194 1.00 89.31 88 SER A C 1
ATOM 613 O O . SER A 1 88 ? 12.727 14.371 -5.219 1.00 89.31 88 SER A O 1
ATOM 615 N N . THR A 1 89 ? 14.322 14.681 -3.670 1.00 89.62 89 THR A N 1
ATOM 616 C CA . THR A 1 89 ? 15.280 13.717 -4.226 1.00 89.62 89 THR A CA 1
ATOM 617 C C . THR A 1 89 ? 14.696 12.305 -4.301 1.00 89.62 89 THR A C 1
ATOM 619 O O . THR A 1 89 ? 14.897 11.612 -5.293 1.00 89.62 89 THR A O 1
ATOM 622 N N . SER A 1 90 ? 13.911 11.897 -3.295 1.00 90.19 90 SER A N 1
ATOM 623 C CA . SER A 1 90 ? 13.212 10.604 -3.279 1.00 90.19 90 SER A CA 1
ATOM 624 C C . SER A 1 90 ? 12.174 10.506 -4.403 1.00 90.19 90 SER A C 1
ATOM 626 O O . SER A 1 90 ? 12.177 9.525 -5.144 1.00 90.19 90 SER A O 1
ATOM 628 N N . GLN A 1 91 ? 11.354 11.544 -4.609 1.00 92.25 91 GLN A N 1
ATOM 629 C CA . GLN A 1 91 ? 10.412 11.589 -5.736 1.00 92.25 91 GLN A CA 1
ATOM 630 C C . GLN A 1 91 ? 11.137 11.492 -7.085 1.00 92.25 91 GLN A C 1
ATOM 632 O O . GLN A 1 91 ? 10.728 10.717 -7.953 1.00 92.25 91 GLN A O 1
ATOM 637 N N . SER A 1 92 ? 12.237 12.233 -7.253 1.00 91.88 92 SER A N 1
ATOM 638 C CA . SER A 1 92 ? 13.057 12.166 -8.467 1.00 91.88 92 SER A CA 1
ATOM 639 C C . SER A 1 92 ? 13.562 10.742 -8.720 1.00 91.88 92 SER A C 1
ATOM 641 O O . SER A 1 92 ? 13.258 10.163 -9.764 1.00 91.88 92 SER A O 1
ATOM 643 N N . TYR A 1 93 ? 14.223 10.144 -7.723 1.00 92.44 93 TYR A N 1
ATOM 644 C CA . TYR A 1 93 ? 14.844 8.825 -7.816 1.00 92.44 93 TYR A CA 1
ATOM 645 C C . TYR A 1 93 ? 13.842 7.696 -8.081 1.00 92.44 93 TYR A C 1
ATOM 647 O O . TYR A 1 93 ? 14.011 6.924 -9.021 1.00 92.44 93 TYR A O 1
ATOM 655 N N . PHE A 1 94 ? 12.765 7.616 -7.293 1.00 93.75 94 PHE A N 1
ATOM 656 C CA . PHE A 1 94 ? 11.750 6.566 -7.444 1.00 93.75 94 PHE A CA 1
ATOM 657 C C . PHE A 1 94 ? 10.777 6.826 -8.598 1.00 93.75 94 PHE A C 1
ATOM 659 O O . PHE A 1 94 ? 9.842 6.053 -8.804 1.00 93.75 94 PHE A O 1
ATOM 666 N N . ARG A 1 95 ? 10.998 7.903 -9.366 1.00 94.88 95 ARG A N 1
ATOM 667 C CA . ARG A 1 95 ? 10.173 8.288 -10.516 1.00 94.88 95 ARG A CA 1
ATOM 668 C C . ARG A 1 95 ? 8.704 8.389 -10.115 1.00 94.88 95 ARG A C 1
ATOM 670 O O . ARG A 1 95 ? 7.818 7.814 -10.741 1.00 94.88 95 ARG A O 1
ATOM 677 N N . VAL A 1 96 ? 8.479 9.132 -9.036 1.00 95.00 96 VAL A N 1
ATOM 678 C CA . VAL A 1 96 ? 7.167 9.442 -8.476 1.00 95.00 96 VAL A CA 1
ATOM 679 C C . VAL A 1 96 ? 6.958 10.950 -8.492 1.00 95.00 96 VAL A C 1
ATOM 681 O O . VAL A 1 96 ? 7.884 11.707 -8.202 1.00 95.00 96 VAL A O 1
ATOM 684 N N . ARG A 1 97 ? 5.749 11.396 -8.822 1.00 94.75 97 ARG A N 1
ATOM 685 C CA . ARG A 1 97 ? 5.353 12.807 -8.823 1.00 94.75 97 ARG A CA 1
ATOM 686 C C . ARG A 1 97 ? 4.019 12.992 -8.136 1.00 94.75 97 ARG A C 1
ATOM 688 O O . ARG A 1 97 ? 3.207 12.072 -8.094 1.00 94.75 97 ARG A O 1
ATOM 695 N N . GLU A 1 98 ? 3.801 14.197 -7.640 1.00 92.56 98 GLU A N 1
ATOM 696 C CA . GLU A 1 98 ? 2.537 14.613 -7.050 1.00 92.56 98 GLU A CA 1
ATOM 697 C C . GLU A 1 98 ? 2.067 15.888 -7.747 1.00 92.56 98 GLU A C 1
ATOM 699 O O . GLU A 1 98 ? 2.842 16.821 -7.937 1.00 92.56 98 GLU A O 1
ATOM 704 N N . VAL A 1 99 ? 0.808 15.909 -8.178 1.00 94.00 99 VAL A N 1
ATOM 705 C CA . VAL A 1 99 ? 0.170 17.073 -8.808 1.00 94.00 99 VAL A CA 1
ATOM 706 C C . VAL A 1 99 ? -1.339 16.989 -8.587 1.00 94.00 99 VAL A C 1
ATOM 708 O O . VAL A 1 99 ? -1.872 15.921 -8.279 1.00 94.00 99 VAL A O 1
ATOM 711 N N . GLU A 1 100 ? -2.060 18.100 -8.722 1.00 93.06 100 GLU A N 1
ATOM 712 C CA . GLU A 1 100 ? -3.520 18.029 -8.758 1.00 93.06 100 GLU A CA 1
ATOM 713 C C . GLU A 1 100 ? -3.989 17.242 -9.983 1.00 93.06 100 GLU A C 1
ATOM 715 O O . GLU A 1 100 ? -3.582 17.509 -11.112 1.00 93.06 100 GLU A O 1
ATOM 720 N N . LEU A 1 101 ? -4.875 16.279 -9.739 1.00 95.06 101 LEU A N 1
ATOM 721 C CA . LEU A 1 101 ? -5.481 15.427 -10.754 1.00 95.06 101 LEU A CA 1
ATOM 722 C C . LEU A 1 101 ? -7.002 15.437 -10.582 1.00 95.06 101 LEU A C 1
ATOM 724 O O . LEU A 1 101 ? -7.518 15.440 -9.455 1.00 95.06 101 LEU A O 1
ATOM 728 N N . SER A 1 102 ? -7.715 15.367 -11.705 1.00 94.88 102 SER A N 1
ATOM 729 C CA . SER A 1 102 ? -9.132 14.976 -11.712 1.00 94.88 102 SER A CA 1
ATOM 730 C C . SER A 1 102 ? -9.315 13.552 -11.168 1.00 94.88 102 SER A C 1
ATOM 732 O O . SER A 1 102 ? -8.350 12.792 -11.058 1.00 94.88 102 SER A O 1
ATOM 734 N N . ASP A 1 103 ? -10.547 13.162 -10.830 1.00 95.19 103 ASP A N 1
ATOM 735 C CA . ASP A 1 103 ? -10.836 11.789 -10.390 1.00 95.19 103 ASP A CA 1
ATOM 736 C C . ASP A 1 103 ? -10.491 10.763 -11.482 1.00 95.19 103 ASP A C 1
ATOM 738 O O . ASP A 1 103 ? -9.870 9.743 -11.198 1.00 95.19 103 ASP A O 1
ATOM 742 N N . GLN A 1 104 ? -10.795 11.082 -12.745 1.00 96.38 104 GLN A N 1
ATOM 743 C CA . GLN A 1 104 ? -10.467 10.263 -13.914 1.00 96.38 104 GLN A CA 1
ATOM 744 C C . GLN A 1 104 ? -8.953 10.049 -14.035 1.00 96.38 104 GLN A C 1
ATOM 746 O O . GLN A 1 104 ? -8.493 8.924 -14.215 1.00 96.38 104 GLN A O 1
ATOM 751 N N . GLN A 1 105 ? -8.165 11.122 -13.913 1.00 97.12 105 GLN A N 1
ATOM 752 C CA . GLN A 1 105 ? -6.706 11.040 -14.006 1.00 97.12 105 GLN A CA 1
ATOM 753 C C . GLN A 1 105 ? -6.089 10.326 -12.799 1.00 97.12 105 GLN A C 1
ATOM 755 O O . GLN A 1 105 ? -5.146 9.559 -12.973 1.00 97.12 105 GLN A O 1
ATOM 760 N N . ALA A 1 106 ? -6.608 10.548 -11.588 1.00 96.69 106 ALA A N 1
ATOM 761 C CA . ALA A 1 106 ? -6.146 9.848 -10.392 1.00 96.69 106 ALA A CA 1
ATOM 762 C C . ALA A 1 106 ? -6.394 8.334 -10.504 1.00 96.69 106 ALA A C 1
ATOM 764 O O . ALA A 1 106 ? -5.492 7.544 -10.225 1.00 96.69 106 ALA A O 1
ATOM 765 N N . ALA A 1 107 ? -7.577 7.937 -10.987 1.00 97.50 107 ALA A N 1
ATOM 766 C CA . ALA A 1 107 ? -7.898 6.545 -11.273 1.00 97.50 107 ALA A CA 1
ATOM 767 C C . ALA A 1 107 ? -7.000 5.955 -12.363 1.00 97.50 107 ALA A C 1
ATOM 769 O O . ALA A 1 107 ? -6.453 4.870 -12.175 1.00 97.50 107 ALA A O 1
ATOM 770 N N . LEU A 1 108 ? -6.791 6.681 -13.468 1.00 98.12 108 LEU A N 1
ATOM 771 C CA . LEU A 1 108 ? -5.909 6.252 -14.555 1.00 98.12 108 LEU A CA 1
ATOM 772 C C . LEU A 1 108 ? -4.487 5.987 -14.059 1.00 98.12 108 LEU A C 1
ATOM 774 O O . LEU A 1 108 ? -3.926 4.929 -14.332 1.00 98.12 108 LEU A O 1
ATOM 778 N N . HIS A 1 109 ? -3.897 6.921 -13.314 1.00 98.12 109 HIS A N 1
ATOM 779 C CA . HIS A 1 109 ? -2.526 6.763 -12.830 1.00 98.12 109 HIS A CA 1
ATOM 780 C C . HIS A 1 109 ? -2.381 5.655 -11.788 1.00 98.12 109 HIS A C 1
ATOM 782 O O . HIS A 1 109 ? -1.392 4.923 -11.827 1.00 98.12 109 HIS A O 1
ATOM 788 N N . GLY A 1 110 ? -3.367 5.471 -10.905 1.00 98.19 110 GLY A N 1
ATOM 789 C CA . GLY A 1 110 ? -3.381 4.325 -9.996 1.00 98.19 110 GLY A CA 1
ATOM 790 C C . GLY A 1 110 ? -3.496 2.993 -10.739 1.00 98.19 110 GLY A C 1
ATOM 791 O O . GLY A 1 110 ? -2.703 2.088 -10.487 1.00 98.19 110 GLY A O 1
ATOM 792 N N . ALA A 1 111 ? -4.402 2.892 -11.718 1.00 98.50 111 ALA A N 1
ATOM 793 C CA . ALA A 1 111 ? -4.552 1.702 -12.558 1.00 98.50 111 ALA A CA 1
ATOM 794 C C . ALA A 1 111 ? -3.282 1.403 -13.374 1.00 98.50 111 ALA A C 1
ATOM 796 O O . ALA A 1 111 ? -2.893 0.247 -13.501 1.00 98.50 111 ALA A O 1
ATOM 797 N N . LEU A 1 112 ? -2.581 2.433 -13.860 1.00 98.50 112 LEU A N 1
ATOM 798 C CA . LEU A 1 112 ? -1.290 2.287 -14.536 1.00 98.50 112 LEU A CA 1
ATOM 799 C C . LEU A 1 112 ? -0.201 1.713 -13.614 1.00 98.50 112 LEU A C 1
ATOM 801 O O . LEU A 1 112 ? 0.634 0.942 -14.081 1.00 98.50 112 LEU A O 1
ATOM 805 N N . VAL A 1 113 ? -0.181 2.081 -12.328 1.00 98.62 113 VAL A N 1
ATOM 806 C CA . VAL A 1 113 ? 0.747 1.497 -11.339 1.00 98.62 113 VAL A CA 1
ATOM 807 C C . VAL A 1 113 ? 0.385 0.040 -11.051 1.00 98.62 113 VAL A C 1
ATOM 809 O O . VAL A 1 113 ? 1.277 -0.805 -11.059 1.00 98.62 113 VAL A O 1
ATOM 812 N N . VAL A 1 114 ? -0.904 -0.265 -10.857 1.00 98.75 114 VAL A N 1
ATOM 813 C CA . VAL A 1 114 ? -1.394 -1.642 -10.656 1.00 98.75 114 VAL A CA 1
ATOM 814 C C . VAL A 1 114 ? -1.037 -2.526 -11.851 1.00 98.75 114 VAL A C 1
ATOM 816 O O . VAL A 1 114 ? -0.449 -3.584 -11.663 1.00 98.75 114 VAL A O 1
ATOM 819 N N . HIS A 1 115 ? -1.319 -2.068 -13.072 1.00 98.62 115 HIS A N 1
ATOM 820 C CA . HIS A 1 115 ? -1.016 -2.796 -14.303 1.00 98.62 115 HIS A CA 1
ATOM 821 C C . HIS A 1 115 ? 0.471 -3.161 -14.400 1.00 98.62 115 HIS A C 1
ATOM 823 O O . HIS A 1 115 ? 0.804 -4.336 -14.514 1.00 98.62 115 HIS A O 1
ATOM 829 N N . ARG A 1 116 ? 1.368 -2.176 -14.245 1.00 97.75 116 ARG A N 1
ATOM 830 C CA . ARG A 1 116 ? 2.822 -2.419 -14.270 1.00 97.75 116 ARG A CA 1
ATOM 831 C C . ARG A 1 116 ? 3.288 -3.350 -13.153 1.00 97.75 116 ARG A C 1
ATOM 833 O O . ARG A 1 116 ? 4.191 -4.151 -13.363 1.00 97.75 116 ARG A O 1
ATOM 840 N N . GLY A 1 117 ? 2.695 -3.227 -11.965 1.00 98.38 117 GLY A N 1
ATOM 841 C CA . GLY A 1 117 ? 2.974 -4.124 -10.848 1.00 98.38 117 GLY A CA 1
ATOM 842 C C . GLY A 1 117 ? 2.628 -5.574 -11.187 1.00 98.38 117 GLY A C 1
ATOM 843 O O . GLY A 1 117 ? 3.442 -6.457 -10.953 1.00 98.38 117 GLY A O 1
ATOM 844 N N . LEU A 1 118 ? 1.463 -5.817 -11.793 1.00 98.44 118 LEU A N 1
ATOM 845 C CA . LEU A 1 118 ? 1.028 -7.156 -12.209 1.00 98.44 118 LEU A CA 1
ATOM 846 C C . LEU A 1 118 ? 1.893 -7.734 -13.335 1.00 98.44 118 LEU A C 1
ATOM 848 O O . LEU A 1 118 ? 2.216 -8.922 -13.299 1.00 98.44 118 LEU A O 1
ATOM 852 N N . GLU A 1 119 ? 2.295 -6.902 -14.300 1.00 96.62 119 GLU A N 1
ATOM 853 C CA . GLU A 1 119 ? 3.234 -7.300 -15.353 1.00 96.62 119 GLU A CA 1
ATOM 854 C C . GLU A 1 119 ? 4.567 -7.785 -14.755 1.00 96.62 119 GLU A C 1
ATOM 856 O O . GLU A 1 119 ? 5.033 -8.863 -15.122 1.00 96.62 119 GLU A O 1
ATOM 861 N N . ASP A 1 120 ? 5.152 -7.059 -13.791 1.00 97.38 120 ASP A N 1
ATOM 862 C CA . ASP A 1 120 ? 6.410 -7.478 -13.147 1.00 97.38 120 ASP A CA 1
ATOM 863 C C . ASP A 1 120 ? 6.234 -8.720 -12.255 1.00 97.38 120 ASP A C 1
ATOM 865 O O . ASP A 1 120 ? 7.051 -9.647 -12.297 1.00 97.38 120 ASP A O 1
ATOM 869 N N . LEU A 1 121 ? 5.125 -8.801 -11.506 1.00 97.56 121 LEU A N 1
ATOM 870 C CA . LEU A 1 121 ? 4.819 -9.930 -10.619 1.00 97.56 121 LEU A CA 1
ATOM 871 C C . LEU A 1 121 ? 4.722 -11.274 -11.356 1.00 97.56 121 LEU A C 1
ATOM 873 O O . LEU A 1 121 ? 4.919 -12.319 -10.734 1.00 97.56 121 LEU A O 1
ATOM 877 N N . CYS A 1 122 ? 4.470 -11.273 -12.669 1.00 95.25 122 CYS A N 1
ATOM 878 C CA . CYS A 1 122 ? 4.506 -12.485 -13.490 1.00 95.25 122 CYS A CA 1
ATOM 879 C C . CYS A 1 122 ? 5.874 -13.192 -13.452 1.00 95.25 122 CYS A C 1
ATOM 881 O O . CYS A 1 122 ? 5.928 -14.417 -13.602 1.00 95.25 122 CYS A O 1
ATOM 883 N N . GLU A 1 123 ? 6.955 -12.433 -13.247 1.00 93.38 123 GLU A N 1
ATOM 884 C CA . GLU A 1 123 ? 8.344 -12.907 -13.234 1.00 93.38 123 GLU A CA 1
ATOM 885 C C . GLU A 1 123 ? 9.048 -12.691 -11.883 1.00 93.38 123 GLU A C 1
ATOM 887 O O . GLU A 1 123 ? 10.137 -13.227 -11.652 1.00 93.38 123 GLU A O 1
ATOM 892 N N . ALA A 1 124 ? 8.460 -11.913 -10.971 1.00 94.75 124 ALA A N 1
ATOM 893 C CA . ALA A 1 124 ? 9.016 -11.687 -9.643 1.00 94.75 124 ALA A CA 1
ATOM 894 C C . ALA A 1 124 ? 8.913 -12.953 -8.766 1.00 94.75 124 ALA A C 1
ATOM 896 O O . ALA A 1 124 ? 7.825 -13.519 -8.607 1.00 94.75 124 ALA A O 1
ATOM 897 N N . PRO A 1 125 ? 10.008 -13.411 -8.126 1.00 93.56 125 PRO A N 1
ATOM 898 C CA . PRO A 1 125 ? 9.982 -14.566 -7.230 1.00 93.56 125 PRO A CA 1
ATOM 899 C C . PRO A 1 125 ? 9.421 -14.199 -5.844 1.00 93.56 125 PRO A C 1
ATOM 901 O O . PRO A 1 125 ? 10.076 -14.384 -4.819 1.00 93.56 125 PRO A O 1
ATOM 904 N N . LEU A 1 126 ? 8.200 -13.663 -5.807 1.00 95.12 126 LEU A N 1
ATOM 905 C CA . LEU A 1 126 ? 7.513 -13.266 -4.582 1.00 95.12 126 LEU A CA 1
ATOM 906 C C . LEU A 1 126 ? 6.865 -14.480 -3.890 1.00 95.12 126 LEU A C 1
ATOM 908 O O . LEU A 1 126 ? 6.391 -15.421 -4.543 1.00 95.12 126 LEU A O 1
ATOM 912 N N . SER A 1 127 ? 6.850 -14.463 -2.552 1.00 96.38 127 SER A N 1
ATOM 913 C CA . SER A 1 127 ? 6.178 -15.490 -1.751 1.00 96.38 127 SER A CA 1
ATOM 914 C C . SER A 1 127 ? 4.661 -15.449 -1.982 1.00 96.38 127 SER A C 1
ATOM 916 O O . SER A 1 127 ? 4.101 -14.387 -2.247 1.00 96.38 127 SER A O 1
ATOM 918 N N . GLY A 1 128 ? 3.971 -16.590 -1.867 1.00 97.38 128 GLY A N 1
ATOM 919 C CA . GLY A 1 128 ? 2.510 -16.627 -2.032 1.00 97.38 128 GLY A CA 1
ATOM 920 C C . GLY A 1 128 ? 1.768 -15.759 -1.008 1.00 97.38 128 GLY A C 1
ATOM 921 O O . GLY A 1 128 ? 0.773 -15.118 -1.342 1.00 97.38 128 GLY A O 1
ATOM 922 N N . ALA A 1 129 ? 2.294 -15.673 0.217 1.00 97.44 129 ALA A N 1
ATOM 923 C CA . ALA A 1 129 ? 1.748 -14.821 1.267 1.00 97.44 129 ALA A CA 1
ATOM 924 C C . ALA A 1 129 ? 1.870 -13.330 0.917 1.00 97.44 129 ALA A C 1
ATOM 926 O O . ALA A 1 129 ? 0.897 -12.593 1.044 1.00 97.44 129 ALA A O 1
ATOM 927 N N . ASP A 1 130 ? 3.030 -12.891 0.426 1.00 98.19 130 ASP A N 1
ATOM 928 C CA . ASP A 1 130 ? 3.215 -11.507 -0.021 1.00 98.19 130 ASP A CA 1
ATOM 929 C C . ASP A 1 130 ? 2.387 -11.179 -1.245 1.00 98.19 130 ASP A C 1
ATOM 931 O O . ASP A 1 130 ? 1.742 -10.135 -1.286 1.00 98.19 130 ASP A O 1
ATOM 935 N N . LEU A 1 131 ? 2.339 -12.105 -2.201 1.00 98.25 131 LEU A N 1
ATOM 936 C CA . LEU A 1 131 ? 1.520 -11.938 -3.383 1.00 98.25 131 LEU A CA 1
ATOM 937 C C . LEU A 1 131 ? 0.052 -11.722 -3.002 1.00 98.25 131 LEU A C 1
ATOM 939 O O . LEU A 1 131 ? -0.581 -10.833 -3.555 1.00 98.25 131 LEU A O 1
ATOM 943 N N . ALA A 1 132 ? -0.472 -12.471 -2.023 1.00 98.50 132 ALA A N 1
ATOM 944 C CA . ALA A 1 132 ? -1.846 -12.312 -1.542 1.00 98.50 132 ALA A CA 1
ATOM 945 C C . ALA A 1 132 ? -2.109 -10.922 -0.947 1.00 98.50 132 ALA A C 1
ATOM 947 O O . ALA A 1 132 ? -3.154 -10.328 -1.208 1.00 98.50 132 ALA A O 1
ATOM 948 N N . LEU A 1 133 ? -1.163 -10.392 -0.169 1.00 98.56 133 LEU A N 1
ATOM 949 C CA . LEU A 1 133 ? -1.288 -9.066 0.435 1.00 98.56 133 LEU A CA 1
ATOM 950 C C . LEU A 1 133 ? -1.181 -7.949 -0.609 1.00 98.56 133 LEU A C 1
ATOM 952 O O . LEU A 1 133 ? -1.946 -6.986 -0.560 1.00 98.56 133 LEU A O 1
ATOM 956 N N . GLU A 1 134 ? -0.268 -8.080 -1.570 1.00 98.62 134 GLU A N 1
ATOM 957 C CA . GLU A 1 134 ? -0.074 -7.079 -2.616 1.00 98.62 134 GLU A CA 1
ATOM 958 C C . GLU A 1 134 ? -1.260 -7.028 -3.588 1.00 98.62 134 GLU A C 1
ATOM 960 O O . GLU A 1 134 ? -1.785 -5.942 -3.838 1.00 98.62 134 GLU A O 1
ATOM 965 N N . VAL A 1 135 ? -1.773 -8.176 -4.058 1.00 98.62 135 VAL A N 1
ATOM 966 C CA . VAL A 1 135 ? -2.963 -8.192 -4.934 1.00 98.62 135 VAL A CA 1
ATOM 967 C C . VAL A 1 135 ? -4.225 -7.728 -4.204 1.00 98.62 135 VAL A C 1
ATOM 969 O O . VAL A 1 135 ? -5.071 -7.076 -4.816 1.00 98.62 135 VAL A O 1
ATOM 972 N N . ALA A 1 136 ? -4.344 -7.975 -2.892 1.00 98.56 136 ALA A N 1
ATOM 973 C CA . ALA A 1 136 ? -5.436 -7.433 -2.083 1.00 98.56 136 ALA A CA 1
ATOM 974 C C . ALA A 1 136 ? -5.374 -5.897 -1.996 1.00 98.56 136 ALA A C 1
ATOM 976 O O . ALA A 1 136 ? -6.397 -5.234 -2.179 1.00 98.56 136 ALA A O 1
ATOM 977 N N . GLY A 1 137 ? -4.182 -5.326 -1.794 1.00 98.56 137 GLY A N 1
ATOM 978 C CA . GLY A 1 137 ? -3.970 -3.877 -1.833 1.00 98.56 137 GLY A CA 1
ATOM 979 C C . GLY A 1 137 ? -4.254 -3.276 -3.214 1.00 98.56 137 GLY A C 1
ATOM 980 O O . GLY A 1 137 ? -4.922 -2.248 -3.314 1.00 98.56 137 GLY A O 1
ATOM 981 N N . MET A 1 138 ? -3.812 -3.932 -4.295 1.00 98.75 138 MET A N 1
ATOM 982 C CA . MET A 1 138 ? -4.097 -3.507 -5.674 1.00 98.75 138 MET A CA 1
ATOM 983 C C . MET A 1 138 ? -5.597 -3.543 -5.983 1.00 98.75 138 MET A C 1
ATOM 985 O O . MET A 1 138 ? -6.130 -2.596 -6.561 1.00 98.75 138 MET A O 1
ATOM 989 N N . ARG A 1 139 ? -6.297 -4.602 -5.555 1.00 98.38 139 ARG A N 1
ATOM 990 C CA . ARG A 1 139 ? -7.755 -4.726 -5.679 1.00 98.38 139 ARG A CA 1
ATOM 991 C C . ARG A 1 139 ? -8.461 -3.572 -4.982 1.00 98.38 139 ARG A C 1
ATOM 993 O O . ARG A 1 139 ? -9.328 -2.943 -5.584 1.00 98.38 139 ARG A O 1
ATOM 1000 N N . GLN A 1 140 ? -8.091 -3.296 -3.734 1.00 98.31 140 GLN A N 1
ATOM 1001 C CA . GLN A 1 140 ? -8.701 -2.215 -2.970 1.00 98.31 140 GLN A CA 1
ATOM 1002 C C . GLN A 1 140 ? -8.437 -0.852 -3.628 1.00 98.31 140 GLN A C 1
ATOM 1004 O O . GLN A 1 140 ? -9.365 -0.060 -3.773 1.00 98.31 140 GLN A O 1
ATOM 1009 N N . ALA A 1 141 ? -7.220 -0.622 -4.142 1.00 97.94 141 ALA A N 1
ATOM 1010 C CA . ALA A 1 141 ? -6.882 0.601 -4.873 1.00 97.94 141 ALA A CA 1
ATOM 1011 C C . ALA A 1 141 ? -7.758 0.791 -6.118 1.00 97.94 141 ALA A C 1
ATOM 1013 O O . ALA A 1 141 ? -8.227 1.900 -6.370 1.00 97.94 141 ALA A O 1
ATOM 1014 N N . VAL A 1 142 ? -8.005 -0.278 -6.883 1.00 98.00 142 VAL A N 1
ATOM 1015 C CA . VAL A 1 142 ? -8.903 -0.237 -8.047 1.00 98.00 142 VAL A CA 1
ATOM 1016 C C . VAL A 1 142 ? -10.314 0.178 -7.632 1.00 98.00 142 VAL A C 1
ATOM 1018 O O . VAL A 1 142 ? -10.883 1.073 -8.257 1.00 98.00 142 VAL A O 1
ATOM 1021 N N . LEU A 1 143 ? -10.868 -0.423 -6.577 1.00 96.50 143 LEU A N 1
ATOM 1022 C CA . LEU A 1 143 ? -12.217 -0.106 -6.094 1.00 96.50 143 LEU A CA 1
ATOM 1023 C C . LEU A 1 143 ? -12.314 1.348 -5.610 1.00 96.50 143 LEU A C 1
ATOM 1025 O O . LEU A 1 143 ? -13.168 2.100 -6.081 1.00 96.50 143 LEU A O 1
ATOM 1029 N N . ASP A 1 144 ? -11.392 1.779 -4.748 1.00 95.50 144 ASP A N 1
ATOM 1030 C CA . ASP A 1 144 ? -11.426 3.115 -4.146 1.00 95.50 144 ASP A CA 1
ATOM 1031 C C . ASP A 1 144 ? -11.205 4.240 -5.157 1.00 95.50 144 ASP A C 1
ATOM 1033 O O . ASP A 1 144 ? -11.882 5.269 -5.107 1.00 95.50 144 ASP A O 1
ATOM 1037 N N . LEU A 1 145 ? -10.265 4.062 -6.088 1.00 96.06 145 LEU A N 1
ATOM 1038 C CA . LEU A 1 145 ? -9.942 5.099 -7.065 1.00 96.06 145 LEU A CA 1
ATOM 1039 C C . LEU A 1 145 ? -11.012 5.244 -8.147 1.00 96.06 145 LEU A C 1
ATOM 1041 O O . LEU A 1 145 ? -11.162 6.328 -8.707 1.00 96.06 145 LEU A O 1
ATOM 1045 N N . THR A 1 146 ? -11.743 4.173 -8.455 1.00 96.44 146 THR A N 1
ATOM 1046 C CA . THR A 1 146 ? -12.786 4.195 -9.491 1.00 96.44 146 THR A CA 1
ATOM 1047 C C . THR A 1 146 ? -14.183 4.445 -8.937 1.00 96.44 146 THR A C 1
ATOM 1049 O O . THR A 1 146 ? -15.074 4.814 -9.702 1.00 96.44 146 THR A O 1
ATOM 1052 N N . GLY A 1 147 ? -14.375 4.254 -7.627 1.00 93.44 147 GLY A N 1
ATOM 1053 C CA . GLY A 1 147 ? -15.682 4.290 -6.978 1.00 93.44 147 GLY A CA 1
ATOM 1054 C C . GLY A 1 147 ? -16.570 3.090 -7.318 1.00 93.44 147 GLY A C 1
ATOM 1055 O O . GLY A 1 147 ? -17.774 3.130 -7.065 1.00 93.44 147 GLY A O 1
ATOM 1056 N N . ALA A 1 148 ? -16.009 2.032 -7.914 1.00 89.88 148 ALA A N 1
ATOM 1057 C CA . ALA A 1 148 ? -16.761 0.834 -8.256 1.00 89.88 148 ALA A CA 1
ATOM 1058 C C . ALA A 1 148 ? -17.195 0.092 -6.982 1.00 89.88 148 ALA A C 1
ATOM 1060 O O . ALA A 1 148 ? -16.374 -0.257 -6.135 1.00 89.88 148 ALA A O 1
ATOM 1061 N N . GLY A 1 149 ? -18.500 -0.156 -6.850 1.00 78.19 149 GLY A N 1
ATOM 1062 C CA . GLY A 1 149 ? -19.036 -0.991 -5.777 1.00 78.19 149 GLY A CA 1
ATOM 1063 C C . GLY A 1 149 ? -18.633 -2.458 -5.950 1.00 78.19 149 GLY A C 1
ATOM 1064 O O . GLY A 1 149 ? -18.386 -2.920 -7.061 1.00 78.19 149 GLY A O 1
ATOM 1065 N N . SER A 1 150 ? -18.624 -3.223 -4.855 1.00 62.56 150 SER A N 1
ATOM 1066 C CA . SER A 1 150 ? -18.243 -4.645 -4.881 1.00 62.56 150 SER A CA 1
ATOM 1067 C C . SER A 1 150 ? -19.318 -5.583 -5.473 1.00 62.56 150 SER A C 1
ATOM 1069 O O . SER A 1 150 ? -19.168 -6.801 -5.380 1.00 62.56 150 SER A O 1
ATOM 1071 N N . ALA A 1 151 ? -20.406 -5.057 -6.046 1.00 51.44 151 ALA A N 1
ATOM 1072 C CA . ALA A 1 151 ? -21.534 -5.850 -6.536 1.00 51.44 151 ALA A CA 1
ATOM 1073 C C . ALA A 1 151 ? -21.491 -6.073 -8.065 1.00 51.44 151 ALA A C 1
ATOM 1075 O O . ALA A 1 151 ? -21.179 -5.142 -8.805 1.00 51.44 151 ALA A O 1
ATOM 1076 N N . VAL A 1 152 ? -21.976 -7.257 -8.499 1.00 53.03 152 VAL A N 1
ATOM 1077 C CA . VAL A 1 152 ? -22.408 -7.662 -9.875 1.00 53.03 152 VAL A CA 1
ATOM 1078 C C . VAL A 1 152 ? -21.310 -8.305 -10.780 1.00 53.03 152 VAL A C 1
ATOM 1080 O O . VAL A 1 152 ? -20.152 -7.899 -10.687 1.00 53.03 152 VAL A O 1
ATOM 1083 N N . PRO A 1 153 ? -21.602 -9.191 -11.781 1.00 51.00 153 PRO A N 1
ATOM 1084 C CA . PRO A 1 153 ? -22.441 -10.417 -11.893 1.00 51.00 153 PRO A CA 1
ATOM 1085 C C . PRO A 1 153 ? -21.625 -11.726 -12.175 1.00 51.00 153 PRO A C 1
ATOM 1087 O O . PRO A 1 153 ? -20.510 -11.654 -12.675 1.00 51.00 153 PRO A O 1
ATOM 1090 N N . ASP A 1 154 ? -22.187 -12.925 -11.963 1.00 53.31 154 ASP A N 1
ATOM 1091 C CA . ASP A 1 154 ? -21.478 -14.227 -11.801 1.00 53.31 154 ASP A CA 1
ATOM 1092 C C . ASP A 1 154 ? -20.616 -14.819 -12.943 1.00 53.31 154 ASP A C 1
ATOM 1094 O O . ASP A 1 154 ? -19.859 -15.751 -12.677 1.00 53.31 154 ASP A O 1
ATOM 1098 N N . SER A 1 155 ? -20.655 -14.334 -14.190 1.00 50.88 155 SER A N 1
ATOM 1099 C CA . SER A 1 155 ? -19.855 -14.947 -15.272 1.00 50.88 155 SER A CA 1
ATOM 1100 C C . SER A 1 155 ? -18.936 -13.954 -15.972 1.00 50.88 155 SER A C 1
ATOM 1102 O O . SER A 1 155 ? -19.401 -12.985 -16.576 1.00 50.88 155 SER A O 1
ATOM 1104 N N . LEU A 1 156 ? -17.633 -14.234 -15.932 1.00 57.94 156 LEU A N 1
ATOM 1105 C CA . LEU A 1 156 ? -16.622 -13.530 -16.711 1.00 57.94 156 LEU A CA 1
ATOM 1106 C C . LEU A 1 156 ? -16.374 -14.273 -18.033 1.00 57.94 156 LEU A C 1
ATOM 1108 O O . LEU A 1 156 ? -16.214 -15.494 -18.010 1.00 57.94 156 LEU A O 1
ATOM 1112 N N . PRO A 1 157 ? -16.337 -13.576 -19.182 1.00 60.62 157 PRO A N 1
ATOM 1113 C CA . PRO A 1 157 ? -15.850 -14.175 -20.415 1.00 60.62 157 PRO A CA 1
ATOM 1114 C C . PRO A 1 157 ? -14.352 -14.510 -20.284 1.00 60.62 157 PRO A C 1
ATOM 1116 O O . PRO A 1 157 ? -13.634 -13.797 -19.572 1.00 60.62 157 PRO A O 1
ATOM 1119 N N . PRO A 1 158 ? -13.879 -15.572 -20.962 1.00 65.44 158 PRO A N 1
ATOM 1120 C CA . PRO A 1 158 ? -12.467 -15.937 -20.969 1.00 65.44 158 PRO A CA 1
ATOM 1121 C C . PRO A 1 158 ? -11.608 -14.794 -21.518 1.00 65.44 158 PRO A C 1
ATOM 1123 O O . PRO A 1 158 ? -12.040 -14.041 -22.393 1.00 65.44 158 PRO A O 1
ATOM 1126 N N . VAL A 1 159 ? -10.397 -14.665 -20.978 1.00 69.69 159 VAL A N 1
ATOM 1127 C CA . VAL A 1 159 ? -9.432 -13.627 -21.351 1.00 69.69 159 VAL A CA 1
ATOM 1128 C C . VAL A 1 159 ? -8.372 -14.244 -22.249 1.00 69.69 159 VAL A C 1
ATOM 1130 O O . VAL A 1 159 ? -7.729 -15.217 -21.856 1.00 69.69 159 VAL A O 1
ATOM 1133 N N . ASP A 1 160 ? -8.164 -13.670 -23.431 1.00 69.31 160 ASP A N 1
ATOM 1134 C CA . ASP A 1 160 ? -7.049 -14.067 -24.286 1.00 69.31 160 ASP A CA 1
ATOM 1135 C C . ASP A 1 160 ? -5.741 -13.550 -23.674 1.00 69.31 160 ASP A C 1
ATOM 1137 O O . ASP A 1 160 ? -5.504 -12.343 -23.590 1.00 69.31 160 ASP A O 1
ATOM 1141 N N . VAL A 1 161 ? -4.892 -14.474 -23.220 1.00 67.88 161 VAL A N 1
ATOM 1142 C CA . VAL A 1 161 ? -3.586 -14.159 -22.632 1.00 67.88 161 VAL A CA 1
ATOM 1143 C C . VAL A 1 161 ? -2.520 -14.179 -23.735 1.00 67.88 161 VAL A C 1
ATOM 1145 O O . VAL A 1 161 ? -2.311 -15.229 -24.343 1.00 67.88 161 VAL A O 1
ATOM 1148 N N . PRO A 1 162 ? -1.818 -13.062 -24.002 1.00 66.69 162 PRO A N 1
ATOM 1149 C CA . PRO A 1 162 ? -0.738 -13.035 -24.985 1.00 66.69 162 PRO A CA 1
ATOM 1150 C C . PRO A 1 162 ? 0.451 -13.922 -24.584 1.00 66.69 162 PRO A C 1
ATOM 1152 O O . PRO A 1 162 ? 0.789 -14.042 -23.402 1.00 66.69 162 PRO A O 1
ATOM 1155 N N . GLU A 1 163 ? 1.134 -14.487 -25.581 1.00 62.03 163 GLU A N 1
ATOM 1156 C CA . GLU A 1 163 ? 2.412 -15.184 -25.389 1.00 62.03 163 GLU A CA 1
ATOM 1157 C C . GLU A 1 163 ? 3.519 -14.202 -24.947 1.00 62.03 163 GLU A C 1
ATOM 1159 O O . GLU A 1 163 ? 3.546 -13.053 -25.404 1.00 62.03 163 GLU A O 1
ATOM 1164 N N . PRO A 1 164 ? 4.454 -14.624 -24.074 1.00 59.22 164 PRO A N 1
ATOM 1165 C CA . PRO A 1 164 ? 5.533 -13.762 -23.604 1.00 59.22 164 PRO A CA 1
ATOM 1166 C C . PRO A 1 164 ? 6.465 -13.343 -24.754 1.00 59.22 164 PRO A C 1
ATOM 1168 O O . PRO A 1 164 ? 6.889 -14.161 -25.571 1.00 59.22 164 PRO A O 1
ATOM 1171 N N . GLY A 1 165 ? 6.802 -12.051 -24.804 1.00 60.81 165 GLY A N 1
ATOM 1172 C CA . GLY A 1 165 ? 7.766 -11.498 -25.760 1.00 60.81 165 GLY A CA 1
ATOM 1173 C C . GLY A 1 165 ? 9.221 -11.878 -25.448 1.00 60.81 165 GLY A C 1
ATOM 1174 O O . GLY A 1 165 ? 9.524 -12.481 -24.420 1.00 60.81 165 GLY A O 1
ATOM 1175 N N . ALA A 1 166 ? 10.151 -11.497 -26.331 1.00 62.88 166 ALA A N 1
ATOM 1176 C CA . ALA A 1 166 ? 11.584 -11.689 -26.100 1.00 62.88 166 ALA A CA 1
ATOM 1177 C C . ALA A 1 166 ? 12.042 -10.947 -24.826 1.00 62.88 166 ALA A C 1
ATOM 1179 O O . ALA A 1 166 ? 11.850 -9.736 -24.707 1.00 62.88 166 ALA A O 1
ATOM 1180 N N . GLY A 1 167 ? 12.643 -11.679 -23.882 1.00 65.06 167 GLY A N 1
ATOM 1181 C CA . GLY A 1 167 ? 12.996 -11.162 -22.558 1.00 65.06 167 GLY A CA 1
ATOM 1182 C C . GLY A 1 167 ? 14.069 -10.069 -22.586 1.00 65.06 167 GLY A C 1
ATOM 1183 O O . GLY A 1 167 ? 15.048 -10.143 -23.333 1.00 65.06 167 GLY A O 1
ATOM 1184 N N . ALA A 1 168 ? 13.902 -9.051 -21.740 1.00 76.75 168 ALA A N 1
ATOM 1185 C CA . ALA A 1 168 ? 14.945 -8.067 -21.474 1.00 76.75 168 ALA A CA 1
ATOM 1186 C C . ALA A 1 168 ? 16.109 -8.700 -20.670 1.00 76.75 168 ALA A C 1
ATOM 1188 O O . ALA A 1 168 ? 15.900 -9.672 -19.947 1.00 76.75 168 ALA A O 1
ATOM 1189 N N . PRO A 1 169 ? 17.336 -8.146 -20.741 1.00 85.75 169 PRO A N 1
ATOM 1190 C CA . PRO A 1 169 ? 18.427 -8.494 -19.832 1.00 85.75 169 PRO A CA 1
ATOM 1191 C C . PRO A 1 169 ? 17.996 -8.396 -18.368 1.00 85.75 169 PRO A C 1
ATOM 1193 O O . PRO A 1 169 ? 17.341 -7.422 -17.983 1.00 85.75 169 PRO A O 1
ATOM 1196 N N . LEU A 1 170 ? 18.397 -9.379 -17.562 1.00 88.31 170 LEU A N 1
ATOM 1197 C CA . LEU A 1 170 ? 17.952 -9.536 -16.176 1.00 88.31 170 LEU A CA 1
ATOM 1198 C C . LEU A 1 170 ? 18.253 -8.308 -15.313 1.00 88.31 170 LEU A C 1
ATOM 1200 O O . LEU A 1 170 ? 17.417 -7.904 -14.514 1.00 88.31 170 LEU A O 1
ATOM 1204 N N . GLU A 1 171 ? 19.393 -7.652 -15.518 1.00 88.19 171 GLU A N 1
ATOM 1205 C CA . GLU A 1 171 ? 19.782 -6.460 -14.763 1.00 88.19 171 GLU A CA 1
ATOM 1206 C C . GLU A 1 171 ? 18.822 -5.289 -15.014 1.00 88.19 171 GLU A C 1
ATOM 1208 O O . GLU A 1 171 ? 18.512 -4.523 -14.099 1.00 88.19 171 GLU A O 1
ATOM 1213 N N . ARG A 1 172 ? 18.299 -5.167 -16.245 1.00 89.62 172 ARG A N 1
ATOM 1214 C CA . ARG A 1 172 ? 17.266 -4.171 -16.568 1.00 89.62 172 ARG A CA 1
ATOM 1215 C C . ARG A 1 172 ? 15.950 -4.503 -15.873 1.00 89.62 172 ARG A C 1
ATOM 1217 O O . ARG A 1 172 ? 15.314 -3.588 -15.355 1.00 89.62 172 ARG A O 1
ATOM 1224 N N . VAL A 1 173 ? 15.581 -5.784 -15.811 1.00 92.12 173 VAL A N 1
ATOM 1225 C CA . VAL A 1 173 ? 14.393 -6.242 -15.072 1.00 92.12 173 VAL A CA 1
ATOM 1226 C C . VAL A 1 173 ? 14.541 -5.939 -13.580 1.00 92.12 173 VAL A C 1
ATOM 1228 O O . VAL A 1 173 ? 13.654 -5.330 -12.998 1.00 92.12 173 VAL A O 1
ATOM 1231 N N . TRP A 1 174 ? 15.682 -6.254 -12.962 1.00 94.69 174 TRP A N 1
ATOM 1232 C CA . TRP A 1 174 ? 15.918 -5.980 -11.539 1.00 94.69 174 TRP A CA 1
ATOM 1233 C C . TRP A 1 174 ? 15.869 -4.485 -11.200 1.00 94.69 174 TRP A C 1
ATOM 1235 O O . TRP A 1 174 ? 15.267 -4.097 -10.198 1.00 94.69 174 TRP A O 1
ATOM 1245 N N . ASN A 1 175 ? 16.451 -3.629 -12.044 1.00 93.88 175 ASN A N 1
ATOM 1246 C CA . ASN A 1 175 ? 16.396 -2.179 -11.849 1.00 93.88 175 ASN A CA 1
ATOM 1247 C C . ASN A 1 175 ? 14.973 -1.627 -12.017 1.00 93.88 175 ASN A C 1
ATOM 1249 O O . ASN A 1 175 ? 14.551 -0.756 -11.251 1.00 93.88 175 ASN A O 1
ATOM 1253 N N . ALA A 1 176 ? 14.222 -2.131 -13.001 1.00 94.94 176 ALA A N 1
ATOM 1254 C CA . ALA A 1 176 ? 12.827 -1.756 -13.192 1.00 94.94 176 ALA A CA 1
ATOM 1255 C C . ALA A 1 176 ? 11.963 -2.213 -12.012 1.00 94.94 176 ALA A C 1
ATOM 1257 O O . ALA A 1 176 ? 11.221 -1.398 -11.468 1.00 94.94 176 ALA A O 1
ATOM 1258 N N . ARG A 1 177 ? 12.127 -3.458 -11.556 1.00 96.75 177 ARG A N 1
ATOM 1259 C CA . ARG A 1 177 ? 11.420 -4.040 -10.412 1.00 96.75 177 ARG A CA 1
ATOM 1260 C C . ARG A 1 177 ? 11.589 -3.229 -9.138 1.00 96.75 177 ARG A C 1
ATOM 1262 O O . ARG A 1 177 ? 10.607 -2.944 -8.455 1.00 96.75 177 ARG A O 1
ATOM 1269 N N . TRP A 1 178 ? 12.821 -2.805 -8.845 1.00 96.50 178 TRP A N 1
ATOM 1270 C CA . TRP A 1 178 ? 13.090 -1.932 -7.704 1.00 96.50 178 TRP A CA 1
ATOM 1271 C C . TRP A 1 178 ? 12.207 -0.682 -7.749 1.00 96.50 178 TRP A C 1
ATOM 1273 O O . TRP A 1 178 ? 11.571 -0.334 -6.758 1.00 96.50 178 TRP A O 1
ATOM 1283 N N . LEU A 1 179 ? 12.102 -0.034 -8.909 1.00 97.00 179 LEU A N 1
ATOM 1284 C CA . LEU A 1 179 ? 11.279 1.160 -9.085 1.00 97.00 179 LEU A CA 1
ATOM 1285 C C . LEU A 1 179 ? 9.774 0.842 -9.073 1.00 97.00 179 LEU A C 1
ATOM 1287 O O . LEU A 1 179 ? 9.021 1.550 -8.410 1.00 97.00 179 LEU A O 1
ATOM 1291 N N . ILE A 1 180 ? 9.334 -0.222 -9.750 1.00 97.94 180 ILE A N 1
ATOM 1292 C CA . ILE A 1 180 ? 7.923 -0.636 -9.829 1.00 97.94 180 ILE A CA 1
ATOM 1293 C C . ILE A 1 180 ? 7.374 -0.961 -8.438 1.00 97.94 180 ILE A C 1
ATOM 1295 O O . ILE A 1 180 ? 6.361 -0.383 -8.043 1.00 97.94 180 ILE A O 1
ATOM 1299 N N . GLY A 1 181 ? 8.063 -1.793 -7.653 1.00 97.88 181 GLY A N 1
ATOM 1300 C CA . GLY A 1 181 ? 7.614 -2.127 -6.299 1.00 97.88 181 GLY A CA 1
ATOM 1301 C C . GLY A 1 181 ? 7.554 -0.898 -5.378 1.00 97.88 181 GLY A C 1
ATOM 1302 O O . GLY A 1 181 ? 6.615 -0.755 -4.595 1.00 97.88 181 GLY A O 1
ATOM 1303 N N . HIS A 1 182 ? 8.464 0.075 -5.537 1.00 97.44 182 HIS A N 1
ATOM 1304 C CA . HIS A 1 182 ? 8.363 1.355 -4.820 1.00 97.44 182 HIS A CA 1
ATOM 1305 C C . HIS A 1 182 ? 7.169 2.201 -5.279 1.00 97.44 182 HIS A C 1
ATOM 1307 O O . HIS A 1 182 ? 6.542 2.855 -4.447 1.00 97.44 182 HIS A O 1
ATOM 1313 N N . GLN A 1 183 ? 6.826 2.197 -6.569 1.00 97.94 183 GLN A N 1
ATOM 1314 C CA . GLN A 1 183 ? 5.629 2.881 -7.066 1.00 97.94 183 GLN A CA 1
ATOM 1315 C C . GLN A 1 183 ? 4.350 2.257 -6.488 1.00 97.94 183 GLN A C 1
ATOM 1317 O O . GLN A 1 183 ? 3.469 3.001 -6.055 1.00 97.94 183 GLN A O 1
ATOM 1322 N N . VAL A 1 184 ? 4.268 0.923 -6.406 1.00 98.56 184 VAL A N 1
ATOM 1323 C CA . VAL A 1 184 ? 3.152 0.215 -5.748 1.00 98.56 184 VAL A CA 1
ATOM 1324 C C . VAL A 1 184 ? 3.094 0.556 -4.256 1.00 98.56 184 VAL A C 1
ATOM 1326 O O . VAL A 1 184 ? 2.040 0.926 -3.741 1.00 98.56 184 VAL A O 1
ATOM 1329 N N . HIS A 1 185 ? 4.233 0.538 -3.563 1.00 97.88 185 HIS A N 1
ATOM 1330 C CA . HIS A 1 185 ? 4.306 0.942 -2.159 1.00 97.88 185 HIS A CA 1
ATOM 1331 C C . HIS A 1 185 ? 3.835 2.394 -1.947 1.00 97.88 185 HIS A C 1
ATOM 1333 O O . HIS A 1 185 ? 3.115 2.683 -0.988 1.00 97.88 185 HIS A O 1
ATOM 1339 N N . VAL A 1 186 ? 4.190 3.330 -2.835 1.00 96.69 186 VAL A N 1
ATOM 1340 C CA . VAL A 1 186 ? 3.701 4.716 -2.744 1.00 96.69 186 VAL A CA 1
ATOM 1341 C C . VAL A 1 186 ? 2.199 4.806 -3.010 1.00 96.69 186 VAL A C 1
ATOM 1343 O O . VAL A 1 186 ? 1.520 5.522 -2.272 1.00 96.69 186 VAL A O 1
ATOM 1346 N N . LEU A 1 187 ? 1.672 4.066 -3.992 1.00 97.81 187 LEU A N 1
ATOM 1347 C CA . LEU A 1 187 ? 0.229 3.972 -4.229 1.00 97.81 187 LEU A CA 1
ATOM 1348 C C . LEU A 1 187 ? -0.499 3.555 -2.944 1.00 97.81 187 LEU A C 1
ATOM 1350 O O . LEU A 1 187 ? -1.432 4.237 -2.522 1.00 97.81 187 LEU A O 1
ATOM 1354 N N . PHE A 1 188 ? -0.031 2.498 -2.276 1.00 98.38 188 PHE A N 1
ATOM 1355 C CA . PHE A 1 188 ? -0.630 2.049 -1.021 1.00 98.38 188 PHE A CA 1
ATOM 1356 C C . PHE A 1 188 ? -0.534 3.107 0.079 1.00 98.38 188 PHE A C 1
ATOM 1358 O O . PHE A 1 188 ? -1.519 3.331 0.775 1.00 98.38 188 PHE A O 1
ATOM 1365 N N . ASN A 1 189 ? 0.597 3.804 0.232 1.00 97.12 189 ASN A N 1
ATOM 1366 C CA . ASN A 1 189 ? 0.718 4.881 1.224 1.00 97.12 189 ASN A CA 1
ATOM 1367 C C . ASN A 1 189 ? -0.284 6.019 0.977 1.00 97.12 189 ASN A C 1
ATOM 1369 O O . ASN A 1 189 ? -0.892 6.525 1.921 1.00 97.12 189 ASN A O 1
ATOM 1373 N N . VAL A 1 190 ? -0.456 6.423 -0.286 1.00 95.62 190 VAL A N 1
ATOM 1374 C CA . VAL A 1 190 ? -1.422 7.453 -0.692 1.00 95.62 190 VAL A CA 1
ATOM 1375 C C . VAL A 1 190 ? -2.846 7.004 -0.371 1.00 95.62 190 VAL A C 1
ATOM 1377 O O . VAL A 1 190 ? -3.578 7.743 0.291 1.00 95.62 190 VAL A O 1
ATOM 1380 N N . CYS A 1 191 ? -3.228 5.790 -0.772 1.00 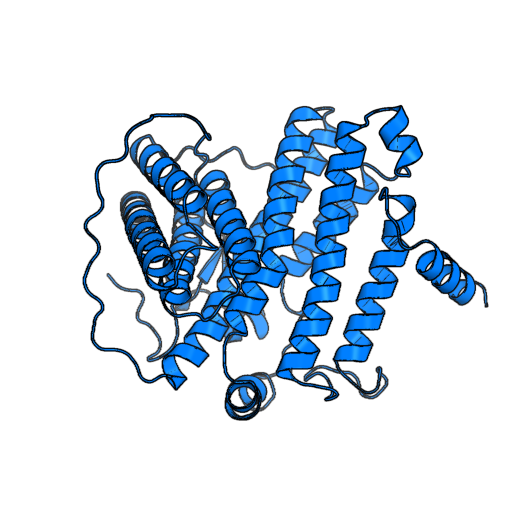97.12 191 CYS A N 1
ATOM 1381 C CA . CYS A 1 191 ? -4.568 5.270 -0.516 1.00 97.12 191 CYS A CA 1
ATOM 1382 C C . CYS A 1 191 ? -4.835 5.051 0.981 1.00 97.12 191 CYS A C 1
ATOM 1384 O O . CYS A 1 191 ? -5.885 5.463 1.470 1.00 97.12 191 CYS A O 1
ATOM 1386 N N . ALA A 1 192 ? -3.872 4.513 1.735 1.00 97.75 192 ALA A N 1
ATOM 1387 C CA . ALA A 1 192 ? -3.972 4.363 3.186 1.00 97.75 192 ALA A CA 1
ATOM 1388 C C . ALA A 1 192 ? -4.167 5.714 3.885 1.00 97.75 192 ALA A C 1
ATOM 1390 O O . ALA A 1 192 ? -5.022 5.839 4.757 1.00 97.75 192 ALA A O 1
ATOM 1391 N N . ALA A 1 193 ? -3.414 6.748 3.490 1.00 96.88 193 ALA A N 1
ATOM 1392 C CA . ALA A 1 193 ? -3.561 8.085 4.061 1.00 96.88 193 ALA A CA 1
ATOM 1393 C C . ALA A 1 193 ? -4.972 8.654 3.837 1.00 96.88 193 ALA A C 1
ATOM 1395 O O . ALA A 1 193 ? -5.562 9.207 4.767 1.00 96.88 193 ALA A O 1
ATOM 1396 N N . VAL A 1 194 ? -5.528 8.491 2.629 1.00 96.06 194 VAL A N 1
ATOM 1397 C CA . VAL A 1 194 ? -6.905 8.907 2.319 1.00 96.06 194 VAL A CA 1
ATOM 1398 C C . VAL A 1 194 ? -7.915 8.103 3.137 1.00 96.06 194 VAL A C 1
ATOM 1400 O O . VAL A 1 194 ? -8.776 8.708 3.769 1.00 96.06 194 VAL A O 1
ATOM 1403 N N . ALA A 1 195 ? -7.792 6.774 3.173 1.00 97.31 195 ALA A N 1
ATOM 1404 C CA . ALA A 1 195 ? -8.713 5.892 3.886 1.00 97.31 195 ALA A CA 1
ATOM 1405 C C . ALA A 1 195 ? -8.734 6.174 5.399 1.00 97.31 195 ALA A C 1
ATOM 1407 O O . ALA A 1 195 ? -9.804 6.328 5.983 1.00 97.31 195 ALA A O 1
ATOM 1408 N N . VAL A 1 196 ? -7.572 6.364 6.033 1.00 98.38 196 VAL A N 1
ATOM 1409 C CA . VAL A 1 196 ? -7.492 6.720 7.462 1.00 98.38 196 VAL A CA 1
ATOM 1410 C C . VAL A 1 196 ? -8.087 8.104 7.732 1.00 98.38 196 VAL A C 1
ATOM 1412 O O . VAL A 1 196 ? -8.828 8.288 8.697 1.00 98.38 196 VAL A O 1
ATOM 1415 N N . ALA A 1 197 ? -7.789 9.096 6.892 1.00 97.56 197 ALA A N 1
ATOM 1416 C CA . ALA A 1 197 ? -8.335 10.439 7.069 1.00 97.56 197 ALA A CA 1
ATOM 1417 C C . ALA A 1 197 ? -9.860 10.482 6.831 1.00 97.56 197 ALA A C 1
ATOM 1419 O O . ALA A 1 197 ? -10.578 11.246 7.483 1.00 97.56 197 ALA A O 1
ATOM 1420 N N . GLU A 1 198 ? -10.365 9.639 5.932 1.00 97.00 198 GLU A N 1
ATOM 1421 C CA . GLU A 1 198 ? -11.790 9.414 5.718 1.00 97.00 198 GLU A CA 1
ATOM 1422 C C . GLU A 1 198 ? -12.445 8.772 6.943 1.00 97.00 198 GLU A C 1
ATOM 1424 O O . GLU A 1 198 ? -13.403 9.342 7.464 1.00 97.00 198 GLU A O 1
ATOM 1429 N N . ALA A 1 199 ? -11.892 7.666 7.453 1.00 98.12 199 ALA A N 1
ATOM 1430 C CA . ALA A 1 199 ? -12.385 6.992 8.653 1.00 98.12 199 ALA A CA 1
ATOM 1431 C C . ALA A 1 199 ? -12.491 7.963 9.836 1.00 98.12 199 ALA A C 1
ATOM 1433 O O . ALA A 1 199 ? -13.546 8.093 10.452 1.00 98.12 199 ALA A O 1
ATOM 1434 N N . THR A 1 200 ? -11.432 8.737 10.090 1.00 98.31 200 THR A N 1
ATOM 1435 C CA . THR A 1 200 ? -11.417 9.755 11.149 1.00 98.31 200 THR A CA 1
ATOM 1436 C C . THR A 1 200 ? -12.521 10.797 10.970 1.00 98.31 200 THR A C 1
ATOM 1438 O O . THR A 1 200 ? -13.142 11.227 11.944 1.00 98.31 200 THR A O 1
ATOM 1441 N N . ARG A 1 201 ? -12.803 11.222 9.731 1.00 97.19 201 ARG A N 1
ATOM 1442 C CA . ARG A 1 201 ? -13.894 12.168 9.473 1.00 97.19 201 ARG A CA 1
ATOM 1443 C C . ARG A 1 201 ? -15.263 11.545 9.745 1.00 97.19 201 ARG A C 1
ATOM 1445 O O . ARG A 1 201 ? -16.116 12.242 10.289 1.00 97.19 201 ARG A O 1
ATOM 1452 N N . GLN A 1 202 ? -15.473 10.286 9.370 1.00 97.19 202 GLN A N 1
ATOM 1453 C CA . GLN A 1 202 ? -16.743 9.596 9.601 1.00 97.19 202 GLN A CA 1
ATOM 1454 C C . GLN A 1 202 ? -16.993 9.370 11.097 1.00 97.19 202 GLN A C 1
ATOM 1456 O O . GLN A 1 202 ? -18.059 9.732 11.590 1.00 97.19 202 GLN A O 1
ATOM 1461 N N . LEU A 1 203 ? -15.963 8.985 11.860 1.00 97.75 203 LEU A N 1
ATOM 1462 C CA . LEU A 1 203 ? -16.030 8.915 13.327 1.00 97.75 203 LEU A CA 1
ATOM 1463 C C . LEU A 1 203 ? -16.443 10.251 13.956 1.00 97.75 203 LEU A C 1
ATOM 1465 O O . LEU A 1 203 ? -17.334 10.297 14.798 1.00 97.75 203 LEU A O 1
ATOM 1469 N N . ARG A 1 204 ? -15.860 11.369 13.502 1.00 97.06 204 ARG A N 1
ATOM 1470 C CA . ARG A 1 204 ? -16.231 12.718 13.978 1.00 97.06 204 ARG A CA 1
ATOM 1471 C C . ARG A 1 204 ? -17.675 13.109 13.657 1.00 97.06 204 ARG A C 1
ATOM 1473 O O . ARG A 1 204 ? -18.212 14.004 14.302 1.00 97.06 204 ARG A O 1
ATOM 1480 N N . ARG A 1 205 ? -18.284 12.484 12.649 1.00 96.81 205 ARG A N 1
ATOM 1481 C CA . ARG A 1 205 ? -19.693 12.673 12.274 1.00 96.81 205 ARG A CA 1
ATOM 1482 C C . ARG A 1 205 ? -20.629 11.676 12.962 1.00 96.81 205 ARG A C 1
ATOM 1484 O O . ARG A 1 205 ? -21.835 11.796 12.787 1.00 96.81 205 ARG A O 1
ATOM 1491 N N . GLY A 1 206 ? -20.090 10.731 13.733 1.00 97.00 206 GLY A N 1
ATOM 1492 C CA . GLY A 1 206 ? -20.853 9.648 14.352 1.00 97.00 206 GLY A CA 1
ATOM 1493 C C . GLY A 1 206 ? -21.222 8.514 13.391 1.00 97.00 206 GLY A C 1
ATOM 1494 O O . GLY A 1 206 ? -22.019 7.660 13.760 1.00 97.00 206 GLY A O 1
ATOM 1495 N N . ASP A 1 207 ? -20.657 8.487 12.182 1.00 97.56 207 ASP A N 1
ATOM 1496 C CA . ASP A 1 207 ? -20.880 7.424 11.198 1.00 97.56 207 ASP A CA 1
ATOM 1497 C C . ASP A 1 207 ? -19.825 6.324 11.382 1.00 97.56 207 ASP A C 1
ATOM 1499 O O . ASP A 1 207 ? -18.767 6.309 10.743 1.00 97.56 207 ASP A O 1
ATOM 1503 N N . VAL A 1 208 ? -20.079 5.447 12.355 1.00 97.56 208 VAL A N 1
ATOM 1504 C CA . VAL A 1 208 ? -19.162 4.357 12.711 1.00 97.56 208 VAL A CA 1
ATOM 1505 C C . VAL A 1 208 ? -19.075 3.325 11.591 1.00 97.56 208 VAL A C 1
ATOM 1507 O O . VAL A 1 208 ? -17.975 2.906 11.252 1.00 97.56 208 VAL A O 1
ATOM 1510 N N . GLU A 1 209 ? -20.194 2.956 10.968 1.00 97.56 209 GLU A N 1
ATOM 1511 C CA . GLU A 1 209 ? -20.223 1.942 9.907 1.00 97.56 209 GLU A CA 1
ATOM 1512 C C . GLU A 1 209 ? -19.344 2.354 8.715 1.00 97.56 209 GLU A C 1
ATOM 1514 O O . GLU A 1 209 ? -18.479 1.589 8.275 1.00 97.56 209 GLU A O 1
ATOM 1519 N N . ALA A 1 210 ? -19.469 3.602 8.247 1.00 95.94 210 ALA A N 1
ATOM 1520 C CA . ALA A 1 210 ? -18.602 4.109 7.188 1.00 95.94 210 ALA A CA 1
ATOM 1521 C C . ALA A 1 210 ? -17.131 4.185 7.630 1.00 95.94 210 ALA A C 1
ATOM 1523 O O . ALA A 1 210 ? -16.223 3.969 6.819 1.00 95.94 210 ALA A O 1
ATOM 1524 N N . ALA A 1 211 ? -16.869 4.479 8.908 1.00 98.00 211 ALA A N 1
ATOM 1525 C CA . ALA A 1 211 ? -15.514 4.461 9.444 1.00 98.00 211 ALA A CA 1
ATOM 1526 C C . ALA A 1 211 ? -14.909 3.050 9.466 1.00 98.00 211 ALA A C 1
ATOM 1528 O O . ALA A 1 211 ? -13.747 2.902 9.087 1.00 98.00 211 ALA A O 1
ATOM 1529 N N . LEU A 1 212 ? -15.677 2.025 9.849 1.00 98.50 212 LEU A N 1
ATOM 1530 C CA . LEU A 1 212 ? -15.240 0.625 9.864 1.00 98.50 212 LEU A CA 1
ATOM 1531 C C . LEU A 1 212 ? -14.810 0.167 8.470 1.00 98.50 212 LEU A C 1
ATOM 1533 O O . LEU A 1 212 ? -13.709 -0.365 8.316 1.00 98.50 212 LEU A O 1
ATOM 1537 N N . GLY A 1 213 ? -15.618 0.458 7.443 1.00 96.88 213 GLY A N 1
ATOM 1538 C CA . GLY A 1 213 ? -15.258 0.164 6.053 1.00 96.88 213 GLY A CA 1
ATOM 1539 C C . GLY A 1 213 ? -13.925 0.805 5.658 1.00 96.88 213 GLY A C 1
ATOM 1540 O O . GLY A 1 213 ? -13.032 0.146 5.131 1.00 96.88 213 GLY A O 1
ATOM 1541 N N . ARG A 1 214 ? -13.722 2.074 6.020 1.00 97.62 214 ARG A N 1
ATOM 1542 C CA . ARG A 1 214 ? -12.488 2.808 5.700 1.00 97.62 214 ARG A CA 1
ATOM 1543 C C . ARG A 1 214 ? -11.270 2.364 6.507 1.00 97.62 214 ARG A C 1
ATOM 1545 O O . ARG A 1 214 ? -10.153 2.417 5.992 1.00 97.62 214 ARG A O 1
ATOM 1552 N N . LEU A 1 215 ? -11.454 1.889 7.738 1.00 98.69 215 LEU A N 1
ATOM 1553 C CA . LEU A 1 215 ? -10.392 1.244 8.516 1.00 98.69 215 LEU A CA 1
ATOM 1554 C C . LEU A 1 215 ? -9.999 -0.109 7.911 1.00 98.69 215 LEU A C 1
ATOM 1556 O O . LEU A 1 215 ? -8.809 -0.434 7.884 1.00 98.69 215 LEU A O 1
ATOM 1560 N N . ALA A 1 216 ? -10.959 -0.871 7.384 1.00 98.31 216 ALA A N 1
ATOM 1561 C CA . ALA A 1 216 ? -10.684 -2.114 6.670 1.00 98.31 216 ALA A CA 1
ATOM 1562 C C . ALA A 1 216 ? -9.894 -1.852 5.375 1.00 98.31 216 ALA A C 1
ATOM 1564 O O . ALA A 1 216 ? -8.856 -2.486 5.163 1.00 98.31 216 ALA A O 1
ATOM 1565 N N . ASP A 1 217 ? -10.307 -0.859 4.577 1.00 97.81 217 ASP A N 1
ATOM 1566 C CA . ASP A 1 217 ? -9.580 -0.422 3.376 1.00 97.81 217 ASP A CA 1
ATOM 1567 C C . ASP A 1 217 ? -8.134 -0.024 3.725 1.00 97.81 217 ASP A C 1
ATOM 1569 O O . ASP A 1 217 ? -7.172 -0.532 3.145 1.00 97.81 217 ASP A O 1
ATOM 1573 N N . ALA A 1 218 ? -7.963 0.840 4.736 1.00 98.56 218 ALA A N 1
ATOM 1574 C CA . ALA A 1 218 ? -6.652 1.258 5.230 1.00 98.56 218 ALA A CA 1
ATOM 1575 C C . ALA A 1 218 ? -5.788 0.063 5.656 1.00 98.56 218 ALA A C 1
ATOM 1577 O O . ALA A 1 218 ? -4.608 -0.005 5.313 1.00 98.56 218 ALA A O 1
ATOM 1578 N N . THR A 1 219 ? -6.375 -0.901 6.366 1.00 98.75 219 THR A N 1
ATOM 1579 C CA . THR A 1 219 ? -5.676 -2.105 6.827 1.00 98.75 219 THR A CA 1
ATOM 1580 C C . THR A 1 219 ? -5.184 -2.951 5.653 1.00 98.75 219 THR A C 1
ATOM 1582 O O . THR A 1 219 ? -4.060 -3.455 5.703 1.00 98.75 219 THR A O 1
ATOM 1585 N N . ALA A 1 220 ? -5.968 -3.081 4.577 1.00 98.31 220 ALA A N 1
ATOM 1586 C CA . ALA A 1 220 ? -5.545 -3.788 3.368 1.00 98.31 220 ALA A CA 1
ATOM 1587 C C . ALA A 1 220 ? -4.298 -3.140 2.741 1.00 98.31 220 ALA A C 1
ATOM 1589 O O . ALA A 1 220 ? -3.330 -3.838 2.435 1.00 98.31 220 ALA A O 1
ATOM 1590 N N . TYR A 1 221 ? -4.274 -1.808 2.634 1.00 98.62 221 TYR A N 1
ATOM 1591 C CA . TYR A 1 221 ? -3.109 -1.082 2.125 1.00 98.62 221 TYR A CA 1
ATOM 1592 C C . TYR A 1 221 ? -1.880 -1.233 3.021 1.00 98.62 221 TYR A C 1
ATOM 1594 O O . TYR A 1 221 ? -0.800 -1.530 2.515 1.00 98.62 221 TYR A O 1
ATOM 1602 N N . VAL A 1 222 ? -2.033 -1.073 4.341 1.00 98.62 222 VAL A N 1
ATOM 1603 C CA . VAL A 1 222 ? -0.910 -1.171 5.290 1.00 98.62 222 VAL A CA 1
ATOM 1604 C C . VAL A 1 222 ? -0.320 -2.582 5.302 1.00 98.62 222 VAL A C 1
ATOM 1606 O O . VAL A 1 222 ? 0.898 -2.733 5.311 1.00 98.62 222 VAL A O 1
ATOM 1609 N N . ARG A 1 223 ? -1.148 -3.630 5.197 1.00 98.38 223 ARG A N 1
ATOM 1610 C CA . ARG A 1 223 ? -0.655 -5.006 5.006 1.00 98.38 223 ARG A CA 1
ATOM 1611 C C . ARG A 1 223 ? 0.077 -5.189 3.672 1.00 98.38 223 ARG A C 1
ATOM 1613 O O . ARG A 1 223 ? 1.011 -5.985 3.595 1.00 98.38 223 ARG A O 1
ATOM 1620 N N . GLY A 1 224 ? -0.321 -4.443 2.643 1.00 98.19 224 GLY A N 1
ATOM 1621 C CA . GLY A 1 224 ? 0.345 -4.400 1.344 1.00 98.19 224 GLY A CA 1
ATOM 1622 C C . GLY A 1 224 ? 1.696 -3.675 1.349 1.00 98.19 224 GLY A C 1
ATOM 1623 O O . GLY A 1 224 ? 2.514 -3.952 0.474 1.00 98.19 224 GLY A O 1
ATOM 1624 N N . PHE A 1 225 ? 1.984 -2.790 2.317 1.00 97.56 225 PHE A N 1
ATOM 1625 C CA . PHE A 1 225 ? 3.258 -2.051 2.374 1.00 97.56 225 PHE A CA 1
ATOM 1626 C C . PHE A 1 225 ? 4.486 -2.971 2.362 1.00 97.56 225 PHE A C 1
ATOM 1628 O O . PHE A 1 225 ? 5.308 -2.847 1.446 1.00 97.56 225 PHE A O 1
ATOM 1635 N N . PRO A 1 226 ? 4.627 -3.927 3.304 1.00 97.25 226 PRO A N 1
ATOM 1636 C CA . PRO A 1 226 ? 5.780 -4.813 3.305 1.00 97.25 226 PRO A CA 1
ATOM 1637 C C . PRO A 1 226 ? 5.776 -5.771 2.112 1.00 97.25 226 PRO A C 1
ATOM 1639 O O . PRO A 1 226 ? 6.849 -6.192 1.688 1.00 97.25 226 PRO A O 1
ATOM 1642 N N . ALA A 1 227 ? 4.613 -6.113 1.552 1.00 98.12 227 ALA A N 1
ATOM 1643 C CA . ALA A 1 227 ? 4.531 -6.967 0.370 1.00 98.12 227 ALA A CA 1
ATOM 1644 C C . ALA A 1 227 ? 5.116 -6.266 -0.868 1.00 98.12 227 ALA A C 1
ATOM 1646 O O . ALA A 1 227 ? 6.036 -6.802 -1.480 1.00 98.12 227 ALA A O 1
ATOM 1647 N N . ALA A 1 228 ? 4.713 -5.018 -1.130 1.00 98.31 228 ALA A N 1
ATOM 1648 C CA . ALA A 1 228 ? 5.261 -4.202 -2.217 1.00 98.31 228 ALA A CA 1
ATOM 1649 C C . ALA A 1 228 ? 6.773 -3.939 -2.055 1.00 98.31 228 ALA A C 1
ATOM 1651 O O . ALA A 1 228 ? 7.531 -3.925 -3.028 1.00 98.31 228 ALA A O 1
ATOM 1652 N N . MET A 1 229 ? 7.249 -3.777 -0.815 1.00 97.81 229 MET A N 1
ATOM 1653 C CA . MET A 1 229 ? 8.686 -3.661 -0.545 1.00 97.81 229 MET A CA 1
ATOM 1654 C C . MET A 1 229 ? 9.441 -4.976 -0.784 1.00 97.81 229 MET A C 1
ATOM 1656 O O . MET A 1 229 ? 10.556 -4.947 -1.315 1.00 97.81 229 MET A O 1
ATOM 1660 N N . ASN A 1 230 ? 8.850 -6.125 -0.437 1.00 97.81 230 ASN A N 1
ATOM 1661 C CA . ASN A 1 230 ? 9.407 -7.434 -0.784 1.00 97.81 230 ASN A CA 1
ATOM 1662 C C . ASN A 1 230 ? 9.431 -7.641 -2.298 1.00 97.81 230 ASN A C 1
ATOM 1664 O O . ASN A 1 230 ? 10.468 -8.051 -2.805 1.00 97.81 230 ASN A O 1
ATOM 1668 N N . HIS A 1 231 ? 8.370 -7.273 -3.023 1.00 98.06 231 HIS A N 1
ATOM 1669 C CA . HIS A 1 231 ? 8.350 -7.249 -4.487 1.00 98.06 231 HIS A CA 1
ATOM 1670 C C . HIS A 1 231 ? 9.531 -6.447 -5.042 1.00 98.06 231 HIS A C 1
ATOM 1672 O O . HIS A 1 231 ? 10.351 -7.021 -5.763 1.00 98.06 231 HIS A O 1
ATOM 1678 N N . ALA A 1 232 ? 9.711 -5.189 -4.619 1.00 97.56 232 ALA A N 1
ATOM 1679 C CA . ALA A 1 232 ? 10.856 -4.365 -5.027 1.00 97.56 232 ALA A CA 1
ATOM 1680 C C . ALA A 1 232 ? 12.215 -5.035 -4.740 1.00 97.56 232 ALA A C 1
ATOM 1682 O O . ALA A 1 232 ? 13.178 -4.839 -5.481 1.00 97.56 232 ALA A O 1
ATOM 1683 N N . SER A 1 233 ? 12.289 -5.823 -3.665 1.00 96.44 233 SER A N 1
ATOM 1684 C CA . SER A 1 233 ? 13.512 -6.466 -3.172 1.00 96.44 233 SER A CA 1
ATOM 1685 C C . SER A 1 233 ? 13.699 -7.904 -3.661 1.00 96.44 233 SER A C 1
ATOM 1687 O O . SER A 1 233 ? 14.665 -8.550 -3.263 1.00 96.44 233 SER A O 1
ATOM 1689 N N . THR A 1 234 ? 12.841 -8.412 -4.554 1.00 96.12 234 THR A N 1
ATOM 1690 C CA . THR A 1 234 ? 13.045 -9.712 -5.215 1.00 96.12 234 THR A CA 1
ATOM 1691 C C . THR A 1 234 ? 14.103 -9.618 -6.325 1.00 96.12 234 THR A C 1
ATOM 1693 O O . THR A 1 234 ? 13.876 -9.920 -7.499 1.00 96.12 234 THR A O 1
ATOM 1696 N N . ILE A 1 235 ? 15.290 -9.166 -5.929 1.00 95.75 235 ILE A N 1
ATOM 1697 C CA . ILE A 1 235 ? 16.495 -8.965 -6.733 1.00 95.75 235 ILE A CA 1
ATOM 1698 C C . ILE A 1 235 ? 17.705 -9.503 -5.951 1.00 95.75 235 ILE A C 1
ATOM 1700 O O . ILE A 1 235 ? 17.649 -9.578 -4.721 1.00 95.75 235 ILE A O 1
ATOM 1704 N N . PRO A 1 236 ? 18.821 -9.861 -6.607 1.00 95.62 236 PRO A N 1
ATOM 1705 C CA . PRO A 1 236 ? 20.019 -10.282 -5.885 1.00 95.62 236 PRO A CA 1
ATOM 1706 C C . PRO A 1 236 ? 20.556 -9.169 -4.972 1.00 95.62 236 PRO A C 1
ATOM 1708 O O . PRO A 1 236 ? 20.724 -8.027 -5.408 1.00 95.62 236 PRO A O 1
ATOM 1711 N N . ALA A 1 237 ? 20.883 -9.499 -3.719 1.00 94.56 237 ALA A N 1
ATOM 1712 C CA . ALA A 1 237 ? 21.439 -8.533 -2.767 1.00 94.56 237 ALA A CA 1
ATOM 1713 C C . ALA A 1 237 ? 22.765 -7.928 -3.267 1.00 94.56 237 ALA A C 1
ATOM 1715 O O . ALA A 1 237 ? 22.985 -6.727 -3.120 1.00 94.56 237 ALA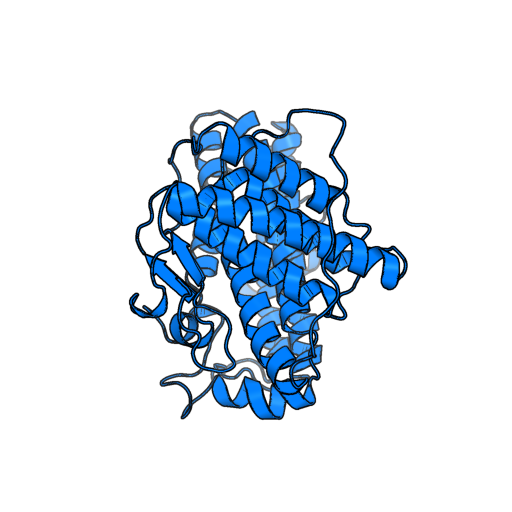 A O 1
ATOM 1716 N N . ASP A 1 238 ? 23.611 -8.724 -3.928 1.00 94.38 238 ASP A N 1
ATOM 1717 C CA . ASP A 1 238 ? 24.862 -8.241 -4.523 1.00 94.38 238 ASP A CA 1
ATOM 1718 C C . ASP A 1 238 ? 24.611 -7.213 -5.633 1.00 94.38 238 ASP A C 1
ATOM 1720 O O . ASP A 1 238 ? 25.277 -6.177 -5.664 1.00 94.38 238 ASP A O 1
ATOM 1724 N N . HIS A 1 239 ? 23.597 -7.441 -6.479 1.00 94.69 239 HIS A N 1
ATOM 1725 C CA . HIS A 1 239 ? 23.166 -6.473 -7.495 1.00 94.69 239 HIS A CA 1
ATOM 1726 C C . HIS A 1 239 ? 22.670 -5.181 -6.845 1.00 94.69 239 HIS A C 1
ATOM 1728 O O . HIS A 1 239 ? 23.101 -4.089 -7.213 1.00 94.69 239 HIS A O 1
ATOM 1734 N N . TYR A 1 240 ? 21.823 -5.287 -5.815 1.00 95.00 240 TYR A N 1
ATOM 1735 C CA . TYR A 1 240 ? 21.381 -4.118 -5.057 1.00 95.00 240 TYR A CA 1
ATOM 1736 C C . TYR A 1 240 ? 22.565 -3.339 -4.476 1.00 95.00 240 TYR A C 1
ATOM 1738 O O . TYR A 1 240 ? 22.620 -2.119 -4.600 1.00 95.00 240 TYR A O 1
ATOM 1746 N N . MET A 1 241 ? 23.530 -4.018 -3.860 1.00 92.94 241 MET A N 1
ATOM 1747 C CA . MET A 1 241 ? 24.677 -3.374 -3.224 1.00 92.94 241 MET A CA 1
ATOM 1748 C C . MET A 1 241 ? 25.635 -2.725 -4.230 1.00 92.94 241 MET A C 1
ATOM 1750 O O . MET A 1 241 ? 26.194 -1.665 -3.932 1.00 92.94 241 MET A O 1
ATOM 1754 N N . ALA A 1 242 ? 25.847 -3.359 -5.384 1.00 92.25 242 ALA A N 1
ATOM 1755 C CA . ALA A 1 242 ? 26.783 -2.906 -6.407 1.00 92.25 242 ALA A CA 1
ATOM 1756 C C . ALA A 1 242 ? 26.209 -1.790 -7.289 1.00 92.25 242 ALA A C 1
ATOM 1758 O O . ALA A 1 242 ? 26.918 -0.818 -7.553 1.00 92.25 242 ALA A O 1
ATOM 1759 N N . GLU A 1 243 ? 24.940 -1.908 -7.681 1.00 92.75 243 GLU A N 1
ATOM 1760 C CA . GLU A 1 243 ? 24.319 -1.052 -8.693 1.00 92.75 243 GLU A CA 1
ATOM 1761 C C . GLU A 1 243 ? 23.319 -0.075 -8.066 1.00 92.75 243 GLU A C 1
ATOM 1763 O O . GLU A 1 243 ? 23.514 1.138 -8.096 1.00 92.75 243 GLU A O 1
ATOM 1768 N N . ILE A 1 244 ? 22.270 -0.581 -7.414 1.00 92.81 244 ILE A N 1
ATOM 1769 C CA . ILE A 1 244 ? 21.155 0.262 -6.950 1.00 92.81 244 ILE A CA 1
ATOM 1770 C C . ILE A 1 244 ? 21.591 1.165 -5.799 1.00 92.81 244 ILE A C 1
ATOM 1772 O O . ILE A 1 244 ? 21.467 2.385 -5.868 1.00 92.81 244 ILE A O 1
ATOM 1776 N N . ARG A 1 245 ? 22.149 0.592 -4.735 1.00 91.56 245 ARG A N 1
ATOM 1777 C CA . ARG A 1 245 ? 22.483 1.298 -3.497 1.00 91.56 245 ARG A CA 1
ATOM 1778 C C . ARG A 1 245 ? 23.444 2.462 -3.726 1.00 91.56 245 ARG A C 1
ATOM 1780 O O . ARG A 1 245 ? 23.319 3.486 -3.060 1.00 91.56 245 ARG A O 1
ATOM 1787 N N . ARG A 1 246 ? 24.392 2.323 -4.658 1.00 89.25 246 ARG A N 1
ATOM 1788 C CA . ARG A 1 246 ? 25.348 3.390 -4.995 1.00 89.25 246 ARG A CA 1
ATOM 1789 C C . ARG A 1 246 ? 24.661 4.597 -5.625 1.00 89.25 246 ARG A C 1
ATOM 1791 O O . ARG A 1 246 ? 25.063 5.720 -5.354 1.00 89.25 246 ARG A O 1
ATOM 1798 N N . THR A 1 247 ? 23.591 4.366 -6.385 1.00 90.81 247 THR A N 1
ATOM 1799 C CA . THR A 1 247 ? 22.810 5.442 -7.011 1.00 90.81 247 THR A CA 1
ATOM 1800 C C . THR A 1 247 ? 21.906 6.199 -6.035 1.00 90.81 247 THR A C 1
ATOM 1802 O O . THR A 1 247 ? 21.369 7.240 -6.390 1.00 90.81 247 THR A O 1
ATOM 1805 N N . MET A 1 248 ? 21.740 5.710 -4.800 1.00 90.50 248 MET A N 1
ATOM 1806 C CA . MET A 1 248 ? 20.899 6.325 -3.761 1.00 90.50 248 MET A CA 1
ATOM 1807 C C . MET A 1 248 ? 21.655 7.352 -2.889 1.00 90.50 248 MET A C 1
ATOM 1809 O O . MET A 1 248 ? 21.139 7.790 -1.854 1.00 90.50 248 MET A O 1
ATOM 1813 N N . ALA A 1 249 ? 22.893 7.685 -3.255 1.00 88.06 249 ALA A N 1
ATOM 1814 C CA . ALA A 1 249 ? 23.771 8.604 -2.540 1.00 88.06 249 ALA A CA 1
ATOM 1815 C C . ALA A 1 249 ? 24.543 9.507 -3.522 1.00 88.06 249 ALA A C 1
ATOM 1817 O O . ALA A 1 249 ? 24.640 9.181 -4.710 1.00 88.06 249 ALA A O 1
ATOM 1818 N N . PRO A 1 250 ? 25.157 10.603 -3.040 1.00 85.12 250 PRO A N 1
ATOM 1819 C CA . PRO A 1 250 ? 26.089 11.379 -3.846 1.00 85.12 250 PRO A CA 1
ATOM 1820 C C . PRO A 1 250 ? 27.221 10.508 -4.422 1.00 85.12 250 PRO A C 1
ATOM 1822 O O . PRO A 1 250 ? 27.738 9.641 -3.711 1.00 85.12 250 PRO A O 1
ATOM 1825 N N . PRO A 1 251 ? 27.629 10.727 -5.688 1.00 87.69 251 PRO A N 1
ATOM 1826 C CA . PRO A 1 251 ? 27.240 11.841 -6.562 1.00 87.69 251 PRO A CA 1
ATOM 1827 C C . PRO A 1 251 ? 25.975 11.605 -7.410 1.00 87.69 251 PRO A C 1
ATOM 1829 O O . PRO A 1 251 ? 25.582 12.496 -8.152 1.00 87.69 251 PRO A O 1
ATOM 1832 N N . SER A 1 252 ? 25.341 10.430 -7.347 1.00 85.88 252 SER A N 1
ATOM 1833 C CA . SER A 1 252 ? 24.160 10.123 -8.175 1.00 85.88 252 SER A CA 1
ATOM 1834 C C . SER A 1 252 ? 22.897 10.867 -7.738 1.00 85.88 252 SER A C 1
ATOM 1836 O O . SER A 1 252 ? 21.984 11.059 -8.538 1.00 85.88 252 SER A O 1
ATOM 1838 N N . THR A 1 253 ? 22.849 11.296 -6.478 1.00 86.25 253 THR A N 1
ATOM 1839 C CA . THR A 1 253 ? 21.828 12.193 -5.933 1.00 86.25 253 THR A CA 1
ATOM 1840 C C . THR A 1 253 ? 22.485 13.345 -5.182 1.00 86.25 253 THR A C 1
ATOM 1842 O O . THR A 1 253 ? 23.571 13.186 -4.630 1.00 86.25 253 THR A O 1
ATOM 1845 N N . ASP A 1 254 ? 21.808 14.492 -5.090 1.00 83.94 254 ASP A N 1
ATOM 1846 C CA . ASP A 1 254 ? 22.342 15.661 -4.367 1.00 83.94 254 ASP A CA 1
ATOM 1847 C C . ASP A 1 254 ? 22.547 15.380 -2.872 1.00 83.94 254 ASP A C 1
ATOM 1849 O O . ASP A 1 254 ? 23.498 15.849 -2.249 1.00 83.94 254 ASP A O 1
ATOM 1853 N N . ILE A 1 255 ? 21.641 14.590 -2.290 1.00 85.62 255 ILE A N 1
ATOM 1854 C CA . ILE A 1 255 ? 21.687 14.150 -0.897 1.00 85.62 255 ILE A CA 1
ATOM 1855 C C . ILE A 1 255 ? 21.378 12.651 -0.792 1.00 85.62 255 ILE A C 1
ATOM 1857 O O . ILE A 1 255 ? 20.661 12.111 -1.642 1.00 85.62 255 ILE A O 1
ATOM 1861 N N . PRO A 1 256 ? 21.870 11.970 0.260 1.00 86.25 256 PRO A N 1
ATOM 1862 C CA . PRO A 1 256 ? 21.482 10.602 0.588 1.00 86.25 256 PRO A CA 1
ATOM 1863 C C . PRO A 1 256 ? 19.961 10.412 0.624 1.00 86.25 256 PRO A C 1
ATOM 1865 O O . PRO A 1 256 ? 19.246 11.190 1.268 1.00 86.25 256 PRO A O 1
ATOM 1868 N N . LEU A 1 257 ? 19.465 9.355 -0.022 1.00 86.88 257 LEU A N 1
ATOM 1869 C CA . LEU A 1 257 ? 18.055 8.994 0.074 1.00 86.88 257 LEU A CA 1
ATOM 1870 C C . LEU A 1 257 ? 17.706 8.496 1.475 1.00 86.88 257 LEU A C 1
ATOM 1872 O O . LEU A 1 257 ? 18.439 7.730 2.103 1.00 86.88 257 LEU A O 1
ATOM 1876 N N . SER A 1 258 ? 16.537 8.910 1.954 1.00 81.94 258 SER A N 1
ATOM 1877 C CA . SER A 1 258 ? 16.001 8.507 3.249 1.00 81.94 258 SER A CA 1
ATOM 1878 C C . SER A 1 258 ? 14.509 8.225 3.158 1.00 81.94 258 SER A C 1
ATOM 1880 O O . SER A 1 258 ? 13.760 9.001 2.565 1.00 81.94 258 SER A O 1
ATOM 1882 N N . GLY A 1 259 ? 14.050 7.202 3.887 1.00 76.31 259 GLY A N 1
ATOM 1883 C CA . GLY A 1 259 ? 12.624 6.935 4.109 1.00 76.31 259 GLY A CA 1
ATOM 1884 C C . GLY A 1 259 ? 11.845 8.166 4.609 1.00 76.31 259 GLY A C 1
ATOM 1885 O O . GLY A 1 259 ? 10.670 8.344 4.303 1.00 76.31 259 GLY A O 1
ATOM 1886 N N . ARG A 1 260 ? 12.520 9.097 5.301 1.00 78.31 260 ARG A N 1
ATOM 1887 C CA . ARG A 1 260 ? 11.936 10.366 5.774 1.00 78.31 260 ARG A CA 1
ATOM 1888 C C . ARG A 1 260 ? 11.592 11.356 4.661 1.00 78.31 260 ARG A C 1
ATOM 1890 O O . ARG A 1 260 ? 10.954 12.366 4.943 1.00 78.31 260 ARG A O 1
ATOM 1897 N N . GLN A 1 261 ? 12.028 11.133 3.429 1.00 80.75 261 GLN A N 1
ATOM 1898 C CA . GLN A 1 261 ? 11.717 12.011 2.299 1.00 80.75 261 GLN A CA 1
ATOM 1899 C C . GLN A 1 261 ? 10.399 11.627 1.613 1.00 80.75 261 GLN A C 1
ATOM 1901 O O . GLN A 1 261 ? 9.842 12.451 0.897 1.00 80.75 261 GLN A O 1
ATOM 1906 N N . HIS A 1 262 ? 9.853 10.435 1.878 1.00 83.81 262 HIS A N 1
ATOM 1907 C CA . HIS A 1 262 ? 8.620 9.962 1.249 1.00 83.81 262 HIS A CA 1
ATOM 1908 C C . HIS A 1 262 ? 7.398 10.719 1.795 1.00 83.81 262 HIS A C 1
ATOM 1910 O O . HIS A 1 262 ? 6.985 10.525 2.942 1.00 83.81 262 HIS A O 1
ATOM 1916 N N . ARG A 1 263 ? 6.815 11.598 0.970 1.00 85.75 263 ARG A N 1
ATOM 1917 C CA . ARG A 1 263 ? 5.660 12.435 1.336 1.00 85.75 263 ARG A CA 1
ATOM 1918 C C . ARG A 1 263 ? 4.403 11.607 1.616 1.00 85.75 263 ARG A C 1
ATOM 1920 O O . ARG A 1 263 ? 3.788 11.824 2.655 1.00 85.75 263 ARG A O 1
ATOM 1927 N N . GLY A 1 264 ? 4.096 10.599 0.795 1.00 85.44 264 GLY A N 1
ATOM 1928 C CA . GLY A 1 264 ? 2.975 9.676 1.043 1.00 85.44 264 GLY A CA 1
ATOM 1929 C C . GLY A 1 264 ? 3.021 9.031 2.435 1.00 85.44 264 GLY A C 1
ATOM 1930 O O . GLY A 1 264 ? 2.045 9.086 3.178 1.00 85.44 264 GLY A O 1
ATOM 1931 N N . TYR A 1 265 ? 4.190 8.533 2.851 1.00 88.44 265 TYR A N 1
ATOM 1932 C CA . TYR A 1 265 ? 4.371 7.972 4.193 1.00 88.44 265 TYR A CA 1
ATOM 1933 C C . TYR A 1 265 ? 4.174 9.023 5.300 1.00 88.44 265 TYR A C 1
ATOM 1935 O O . TYR A 1 265 ? 3.528 8.747 6.310 1.00 88.44 265 TYR A O 1
ATOM 1943 N N . LYS A 1 266 ? 4.664 10.260 5.121 1.00 91.94 266 LYS A N 1
ATOM 1944 C CA . LYS A 1 266 ? 4.403 11.357 6.077 1.00 91.94 266 LYS A CA 1
ATOM 1945 C C . LYS A 1 266 ? 2.912 11.643 6.232 1.00 91.94 266 LYS A C 1
ATOM 1947 O O . LYS A 1 266 ? 2.457 11.837 7.357 1.00 91.94 266 LYS A O 1
ATOM 1952 N N . LEU A 1 267 ? 2.173 11.668 5.125 1.00 92.38 267 LEU A N 1
ATOM 1953 C CA . LEU A 1 267 ? 0.730 11.904 5.125 1.00 92.38 267 LEU A CA 1
ATOM 1954 C C . LEU A 1 267 ? -0.013 10.770 5.832 1.00 92.38 267 LEU A C 1
ATOM 1956 O O . LEU A 1 267 ? -0.841 11.045 6.697 1.00 92.38 267 LEU A O 1
ATOM 1960 N N . PHE A 1 268 ? 0.355 9.515 5.569 1.00 95.19 268 PHE A N 1
ATOM 1961 C CA . PHE A 1 268 ? -0.170 8.367 6.307 1.00 95.19 268 PHE A CA 1
ATOM 1962 C C . PHE A 1 268 ? 0.103 8.483 7.817 1.00 95.19 268 PHE A C 1
ATOM 1964 O O . PHE A 1 268 ? -0.819 8.369 8.623 1.00 95.19 268 PHE A O 1
ATOM 1971 N N . ARG A 1 269 ? 1.339 8.801 8.231 1.00 95.44 269 ARG A N 1
ATOM 1972 C CA . ARG A 1 269 ? 1.669 8.996 9.657 1.00 95.44 269 ARG A CA 1
ATOM 1973 C C . ARG A 1 269 ? 0.878 10.139 10.298 1.00 95.44 269 ARG A C 1
ATOM 1975 O O . ARG A 1 269 ? 0.508 10.025 11.467 1.00 95.44 269 ARG A O 1
ATOM 1982 N N . ALA A 1 270 ? 0.630 11.224 9.566 1.00 95.38 270 ALA A N 1
ATOM 1983 C CA . ALA A 1 270 ? -0.200 12.330 10.037 1.00 95.38 270 ALA A CA 1
ATOM 1984 C C . ALA A 1 270 ? -1.668 11.903 10.203 1.00 95.38 270 ALA A C 1
ATOM 1986 O O . ALA A 1 270 ? -2.254 12.176 11.248 1.00 95.38 270 ALA A O 1
ATOM 1987 N N . ALA A 1 271 ? -2.223 11.167 9.236 1.00 97.06 271 ALA A N 1
ATOM 1988 C CA . ALA A 1 271 ? -3.578 10.625 9.306 1.00 97.06 271 ALA A CA 1
ATOM 1989 C C . ALA A 1 271 ? -3.743 9.636 10.473 1.00 97.06 271 ALA A C 1
ATOM 1991 O O . ALA A 1 271 ? -4.708 9.736 11.224 1.00 97.06 271 ALA A O 1
ATOM 1992 N N . MET A 1 272 ? -2.768 8.748 10.700 1.00 98.00 272 MET A N 1
ATOM 1993 C CA . MET A 1 272 ? -2.756 7.840 11.856 1.00 98.00 272 MET A CA 1
ATOM 1994 C C . MET A 1 272 ? -2.759 8.599 13.185 1.00 98.00 272 MET A C 1
ATOM 1996 O O . MET A 1 272 ? -3.481 8.234 14.108 1.00 98.00 272 MET A O 1
ATOM 2000 N N . LYS A 1 273 ? -1.974 9.678 13.301 1.00 97.75 273 LYS A N 1
ATOM 2001 C CA . LYS A 1 273 ? -1.982 10.528 14.502 1.00 97.75 273 LYS A CA 1
ATOM 2002 C C . LYS A 1 273 ? -3.355 11.174 14.726 1.00 97.75 273 LYS A C 1
ATOM 2004 O O . LYS A 1 273 ? -3.803 11.257 15.868 1.00 97.75 273 LYS A O 1
ATOM 2009 N N . ASP A 1 274 ? -3.998 11.632 13.655 1.00 97.69 274 ASP A N 1
ATOM 2010 C CA . ASP A 1 274 ? -5.332 12.234 13.715 1.00 97.69 274 ASP A CA 1
ATOM 2011 C C . ASP A 1 274 ? -6.398 11.217 14.154 1.00 97.69 274 ASP A C 1
ATOM 2013 O O . ASP A 1 274 ? -7.176 11.501 15.064 1.00 97.69 274 ASP A O 1
ATOM 2017 N N . LEU A 1 275 ? -6.357 9.997 13.601 1.00 98.25 275 LEU A N 1
ATOM 2018 C CA . LEU A 1 275 ? -7.217 8.883 14.010 1.00 98.25 275 LEU A CA 1
ATOM 2019 C C . LEU A 1 275 ? -7.076 8.595 15.507 1.00 98.25 275 LEU A C 1
ATOM 2021 O O . LEU A 1 275 ? -8.067 8.571 16.229 1.00 98.25 275 LEU A O 1
ATOM 2025 N N . LEU A 1 276 ? -5.844 8.438 15.996 1.00 97.94 276 LEU A N 1
ATOM 2026 C CA . LEU A 1 276 ? -5.590 8.142 17.410 1.00 97.94 276 LEU A CA 1
ATOM 2027 C C . LEU A 1 276 ? -5.973 9.291 18.351 1.00 97.94 276 LEU A C 1
ATOM 2029 O O . LEU A 1 276 ? -6.186 9.065 19.536 1.00 97.94 276 LEU A O 1
ATOM 2033 N N . THR A 1 277 ? -6.080 10.515 17.834 1.00 97.75 277 THR A N 1
ATOM 2034 C CA . THR A 1 277 ? -6.619 11.650 18.592 1.00 97.75 277 THR A CA 1
ATOM 2035 C C . THR A 1 277 ? -8.150 11.599 18.648 1.00 97.75 277 THR A C 1
ATOM 2037 O O . THR A 1 277 ? -8.733 11.990 19.654 1.00 97.75 277 THR A O 1
ATOM 2040 N N . ALA A 1 278 ? -8.809 11.115 17.589 1.00 97.31 278 ALA A N 1
ATOM 2041 C CA . ALA A 1 278 ? -10.264 10.965 17.539 1.00 97.31 278 ALA A CA 1
ATOM 2042 C C . ALA A 1 278 ? -10.778 9.767 18.358 1.00 97.31 278 ALA A C 1
ATOM 2044 O O . ALA A 1 278 ? -11.874 9.842 18.903 1.00 97.31 278 ALA A O 1
ATOM 2045 N N . VAL A 1 279 ? -9.990 8.692 18.468 1.00 96.81 279 VAL A N 1
ATOM 2046 C CA . VAL A 1 279 ? -10.295 7.496 19.277 1.00 96.81 279 VAL A CA 1
ATOM 2047 C C . VAL A 1 279 ? -9.125 7.158 20.215 1.00 96.81 279 VAL A C 1
ATOM 2049 O O . VAL A 1 279 ? -8.392 6.196 19.962 1.00 96.81 279 VAL A O 1
ATOM 2052 N N . PRO A 1 280 ? -8.911 7.946 21.288 1.00 97.12 280 PRO A N 1
ATOM 2053 C CA . PRO A 1 280 ? -7.736 7.823 22.157 1.00 97.12 280 PRO A CA 1
ATOM 2054 C C . PRO A 1 280 ? -7.839 6.698 23.197 1.00 97.12 280 PRO A C 1
ATOM 2056 O O . PRO A 1 280 ? -6.839 6.353 23.822 1.00 97.12 280 PRO A O 1
ATOM 2059 N N . ASP A 1 281 ? -9.041 6.158 23.402 1.00 97.75 281 ASP A N 1
ATOM 2060 C CA . ASP A 1 281 ? -9.357 5.180 24.443 1.00 97.75 281 ASP A CA 1
ATOM 2061 C C . ASP A 1 281 ? -8.514 3.898 24.334 1.00 97.75 281 ASP A C 1
ATOM 2063 O O . ASP A 1 281 ? -8.171 3.470 23.226 1.00 97.75 281 ASP A O 1
ATOM 2067 N N . SER A 1 282 ? -8.223 3.238 25.461 1.00 97.44 282 SER A N 1
ATOM 2068 C CA . SER A 1 282 ? -7.571 1.918 25.433 1.00 97.44 282 SER A CA 1
ATOM 2069 C C . SER A 1 282 ? -8.412 0.894 24.661 1.00 97.44 282 SER A C 1
ATOM 2071 O O . SER A 1 282 ? -9.596 1.123 24.396 1.00 97.44 282 SER A O 1
ATOM 2073 N N . PHE A 1 283 ? -7.820 -0.241 24.278 1.00 97.50 283 PHE A N 1
ATOM 2074 C CA . PHE A 1 283 ? -8.574 -1.314 23.620 1.00 97.50 283 PHE A CA 1
ATOM 2075 C C . PHE A 1 283 ? -9.796 -1.725 24.454 1.00 97.50 283 PHE A C 1
ATOM 2077 O O . PHE A 1 283 ? -10.910 -1.700 23.948 1.00 97.50 283 PHE A O 1
ATOM 2084 N N . GLU A 1 284 ? -9.604 -2.008 25.744 1.00 97.56 284 GLU A N 1
ATOM 2085 C CA . GLU A 1 284 ? -10.673 -2.431 26.660 1.00 97.56 284 GLU A CA 1
ATOM 2086 C C . GLU A 1 284 ? -11.778 -1.374 26.803 1.00 97.56 284 GLU A C 1
ATOM 2088 O O . GLU A 1 284 ? -12.967 -1.688 26.748 1.00 97.56 284 GLU A O 1
ATOM 2093 N N . GLN A 1 285 ? -11.394 -0.102 26.949 1.00 98.31 285 GLN A N 1
ATOM 2094 C CA . GLN A 1 285 ? -12.335 1.009 27.103 1.00 98.31 285 GLN A CA 1
ATOM 2095 C C . GLN A 1 285 ? -13.152 1.271 25.838 1.00 98.31 285 GLN A C 1
ATOM 2097 O O . GLN A 1 285 ? -14.304 1.703 25.939 1.00 98.31 285 GLN A O 1
ATOM 2102 N N . LEU A 1 286 ? -12.544 1.096 24.663 1.00 98.31 286 LEU A N 1
ATOM 2103 C CA . LEU A 1 286 ? -13.236 1.232 23.389 1.00 98.31 286 LEU A CA 1
ATOM 2104 C C . LEU A 1 286 ? -14.133 0.018 23.150 1.00 98.31 286 LEU A C 1
ATOM 2106 O O . LEU A 1 286 ? -15.311 0.206 22.882 1.00 98.31 286 LEU A O 1
ATOM 2110 N N . ALA A 1 287 ? -13.627 -1.199 23.367 1.00 98.25 287 ALA A N 1
ATOM 2111 C CA . ALA A 1 287 ? -14.369 -2.437 23.141 1.00 98.25 287 ALA A CA 1
ATOM 2112 C C . ALA A 1 287 ? -15.626 -2.554 24.016 1.00 98.25 287 ALA A C 1
ATOM 2114 O O . ALA A 1 287 ? -16.648 -3.055 23.561 1.00 98.25 287 ALA A O 1
ATOM 2115 N N . ALA A 1 288 ? -15.588 -2.028 25.245 1.00 98.31 288 ALA A N 1
ATOM 2116 C CA . ALA A 1 288 ? -16.760 -1.969 26.120 1.00 98.31 288 ALA A CA 1
ATOM 2117 C C . ALA A 1 288 ? -17.902 -1.082 25.577 1.00 98.31 288 ALA A C 1
ATOM 2119 O O . ALA A 1 288 ? -19.048 -1.245 25.991 1.00 98.31 288 ALA A O 1
ATOM 2120 N N . ARG A 1 289 ? -17.596 -0.124 24.691 1.00 97.50 289 ARG A N 1
ATOM 2121 C CA . ARG A 1 289 ? -18.573 0.772 24.045 1.00 97.50 289 ARG A CA 1
ATOM 2122 C C . ARG A 1 289 ? -18.911 0.331 22.625 1.00 97.50 289 ARG A C 1
ATOM 2124 O O . ARG A 1 289 ? -20.062 0.435 22.221 1.00 97.50 289 ARG A O 1
ATOM 2131 N N . ASP A 1 290 ? -17.897 -0.109 21.891 1.00 98.19 290 ASP A N 1
ATOM 2132 C CA . ASP A 1 290 ? -17.949 -0.476 20.484 1.00 98.19 290 ASP A CA 1
ATOM 2133 C C . ASP A 1 290 ? -16.813 -1.464 20.172 1.00 98.19 290 ASP A C 1
ATOM 2135 O O . ASP A 1 290 ? -15.650 -1.091 19.974 1.00 98.19 290 ASP A O 1
ATOM 2139 N N . GLN A 1 291 ? -17.150 -2.753 20.195 1.00 98.12 291 GLN A N 1
ATOM 2140 C CA . GLN A 1 291 ? -16.182 -3.825 19.992 1.00 98.12 291 GLN A CA 1
ATOM 2141 C C . GLN A 1 291 ? -15.645 -3.864 18.558 1.00 98.12 291 GLN A C 1
ATOM 2143 O O . GLN A 1 291 ? -14.437 -4.015 18.371 1.00 98.12 291 GLN A O 1
ATOM 2148 N N . GLU A 1 292 ? -16.498 -3.658 17.555 1.00 98.38 292 GLU A N 1
ATOM 2149 C CA . GLU A 1 292 ? -16.085 -3.689 16.149 1.00 98.38 292 GLU A CA 1
ATOM 2150 C C . GLU A 1 292 ? -15.099 -2.560 15.834 1.00 98.38 292 GLU A C 1
ATOM 2152 O O . GLU A 1 292 ? -14.083 -2.781 15.171 1.00 98.38 292 GLU A O 1
ATOM 2157 N N . LEU A 1 293 ? -15.330 -1.356 16.370 1.00 98.56 293 LEU A N 1
ATOM 2158 C CA . LEU A 1 293 ? -14.409 -0.235 16.197 1.00 98.56 293 LEU A CA 1
ATOM 2159 C C . LEU A 1 293 ? -13.066 -0.469 16.899 1.00 98.56 293 LEU A C 1
ATOM 2161 O O . LEU A 1 293 ? -12.014 -0.121 16.347 1.00 98.56 293 LEU A O 1
ATOM 2165 N N . ALA A 1 294 ? -13.075 -1.075 18.091 1.00 98.44 294 ALA A N 1
ATOM 2166 C CA . ALA A 1 294 ? -11.849 -1.449 18.793 1.00 98.44 294 ALA A CA 1
ATOM 2167 C C . ALA A 1 294 ? -11.019 -2.456 17.987 1.00 98.44 294 ALA A C 1
ATOM 2169 O O . ALA A 1 294 ? -9.808 -2.271 17.828 1.00 98.44 294 ALA A O 1
ATOM 2170 N N . GLU A 1 295 ? -11.670 -3.481 17.439 1.00 98.31 295 GLU A N 1
ATOM 2171 C CA . GLU A 1 295 ? -11.042 -4.515 16.616 1.00 98.31 295 GLU A CA 1
ATOM 2172 C C . GLU A 1 295 ? -10.524 -3.954 15.286 1.00 98.31 295 GLU A C 1
ATOM 2174 O O . GLU A 1 295 ? -9.375 -4.213 14.924 1.00 98.31 295 GLU A O 1
ATOM 2179 N N . ALA A 1 296 ? -11.300 -3.117 14.590 1.00 98.56 296 ALA A N 1
ATOM 2180 C CA . ALA A 1 296 ? -10.890 -2.499 13.329 1.00 98.56 296 ALA A CA 1
ATOM 2181 C C . ALA A 1 296 ? -9.692 -1.551 13.506 1.00 98.56 296 ALA A C 1
ATOM 2183 O O . ALA A 1 296 ? -8.719 -1.618 12.747 1.00 98.56 296 ALA A O 1
ATOM 2184 N N . ARG A 1 297 ? -9.711 -0.701 14.545 1.00 98.50 297 ARG A N 1
ATOM 2185 C CA . ARG A 1 297 ? -8.551 0.129 14.912 1.00 98.50 297 ARG A CA 1
ATOM 2186 C C . ARG A 1 297 ? -7.356 -0.754 15.272 1.00 98.50 297 ARG A C 1
ATOM 2188 O O . ARG A 1 297 ? -6.243 -0.479 14.827 1.00 98.50 297 ARG A O 1
ATOM 2195 N N . GLY A 1 298 ? -7.585 -1.804 16.059 1.00 98.06 298 GLY A N 1
ATOM 2196 C CA . GLY A 1 298 ? -6.560 -2.760 16.462 1.00 98.06 298 GLY A CA 1
ATOM 2197 C C . GLY A 1 298 ? -5.870 -3.413 15.265 1.00 98.06 298 GLY A C 1
ATOM 2198 O O . GLY A 1 298 ? -4.647 -3.383 15.176 1.00 98.06 298 GLY A O 1
ATOM 2199 N N . ALA A 1 299 ? -6.643 -3.906 14.297 1.00 98.19 299 ALA A N 1
ATOM 2200 C CA . ALA A 1 299 ? -6.138 -4.546 13.086 1.00 98.19 299 ALA A CA 1
ATOM 2201 C C . ALA A 1 299 ? -5.259 -3.616 12.233 1.00 98.19 299 ALA A C 1
ATOM 2203 O O . ALA A 1 299 ? -4.238 -4.058 11.697 1.00 98.19 299 ALA A O 1
ATOM 2204 N N . LEU A 1 300 ? -5.618 -2.332 12.135 1.00 98.69 300 LEU A N 1
ATOM 2205 C CA . LEU A 1 300 ? -4.816 -1.326 11.437 1.00 98.69 300 LEU A CA 1
ATOM 2206 C C . LEU A 1 300 ? -3.476 -1.068 12.146 1.00 98.69 300 LEU A C 1
ATOM 2208 O O . LEU A 1 300 ? -2.434 -0.982 11.495 1.00 98.69 300 LEU A O 1
ATOM 2212 N N . LEU A 1 301 ? -3.493 -0.947 13.477 1.00 98.38 301 LEU A N 1
ATOM 2213 C CA . LEU A 1 301 ? -2.286 -0.716 14.278 1.00 98.38 301 LEU A CA 1
ATOM 2214 C C . LEU A 1 301 ? -1.351 -1.932 14.273 1.00 98.38 301 LEU A C 1
ATOM 2216 O O . LEU A 1 301 ? -0.140 -1.763 14.139 1.00 98.38 301 LEU A O 1
ATOM 2220 N N . GLU A 1 302 ? -1.907 -3.140 14.353 1.00 97.06 302 GLU A N 1
ATOM 2221 C CA . GLU A 1 302 ? -1.179 -4.403 14.189 1.00 97.06 302 GLU A CA 1
ATOM 2222 C C . GLU A 1 302 ? -0.503 -4.473 12.816 1.00 97.06 302 GLU A C 1
ATOM 2224 O O . GLU A 1 302 ? 0.693 -4.750 12.720 1.00 97.06 302 GLU A O 1
ATOM 2229 N N . ALA A 1 303 ? -1.223 -4.133 11.740 1.00 97.88 303 ALA A N 1
ATOM 2230 C CA . ALA A 1 303 ? -0.646 -4.100 10.398 1.00 97.88 303 ALA A CA 1
ATOM 2231 C C . ALA A 1 303 ? 0.554 -3.133 10.298 1.00 97.88 303 ALA A C 1
ATOM 2233 O O . ALA A 1 303 ? 1.557 -3.473 9.671 1.00 97.88 303 ALA A O 1
ATOM 2234 N N . ASP A 1 304 ? 0.493 -1.964 10.947 1.00 97.56 304 ASP A N 1
ATOM 2235 C CA . ASP A 1 304 ? 1.593 -0.983 10.975 1.00 97.56 304 ASP A CA 1
ATOM 2236 C C . ASP A 1 304 ? 2.783 -1.432 11.854 1.00 97.56 304 ASP A C 1
ATOM 2238 O O . ASP A 1 304 ? 3.926 -1.029 11.610 1.00 97.56 304 ASP A O 1
ATOM 2242 N N . ILE A 1 305 ? 2.561 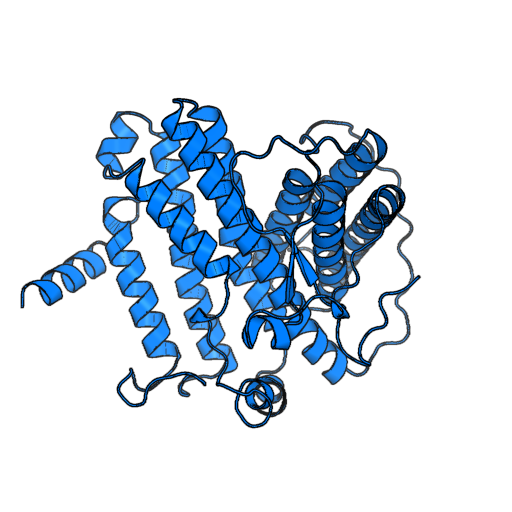-2.278 12.868 1.00 96.38 305 ILE A N 1
ATOM 2243 C CA . ILE A 1 305 ? 3.648 -2.934 13.622 1.00 96.38 305 ILE A CA 1
ATOM 2244 C C . ILE A 1 305 ? 4.322 -3.995 12.750 1.00 96.38 305 ILE A C 1
ATOM 2246 O O . ILE A 1 305 ? 5.551 -3.993 12.639 1.00 96.38 305 ILE A O 1
ATOM 2250 N N . VAL A 1 306 ? 3.532 -4.851 12.098 1.00 96.19 306 VAL A N 1
ATOM 2251 C CA . VAL A 1 306 ? 4.036 -5.899 11.201 1.00 96.19 306 VAL A CA 1
ATOM 2252 C C . VAL A 1 306 ? 4.827 -5.288 10.043 1.00 96.19 306 VAL A C 1
ATOM 2254 O O . VAL A 1 306 ? 5.906 -5.781 9.726 1.00 96.19 306 VAL A O 1
ATOM 2257 N N . ASP A 1 307 ? 4.373 -4.179 9.451 1.00 96.38 307 ASP A N 1
ATOM 2258 C CA . ASP A 1 307 ? 5.158 -3.421 8.465 1.00 96.38 307 ASP A CA 1
ATOM 2259 C C . ASP A 1 307 ? 6.564 -3.077 8.995 1.00 96.38 307 ASP A C 1
ATOM 2261 O O . ASP A 1 307 ? 7.573 -3.387 8.353 1.00 96.38 307 ASP A O 1
ATOM 2265 N N . ALA A 1 308 ? 6.658 -2.522 10.210 1.00 94.94 308 ALA A N 1
ATOM 2266 C CA . ALA A 1 308 ? 7.944 -2.164 10.810 1.00 94.94 308 ALA A CA 1
ATOM 2267 C C . ALA A 1 308 ? 8.861 -3.381 11.017 1.00 94.94 308 ALA A C 1
ATOM 2269 O O . ALA A 1 308 ? 10.067 -3.297 10.779 1.00 94.94 308 ALA A O 1
ATOM 2270 N N . GLU A 1 309 ? 8.311 -4.512 11.456 1.00 95.62 309 GLU A N 1
ATOM 2271 C CA . GLU A 1 309 ? 9.062 -5.759 11.638 1.00 95.62 309 GLU A CA 1
ATOM 2272 C C . GLU A 1 309 ? 9.575 -6.312 10.316 1.00 95.62 309 GLU A C 1
ATOM 2274 O O . GLU A 1 309 ? 10.749 -6.667 10.181 1.00 95.62 309 GLU A O 1
ATOM 2279 N N . ARG A 1 310 ? 8.708 -6.338 9.308 1.00 96.12 310 ARG A N 1
ATOM 2280 C CA . ARG A 1 310 ? 9.061 -6.843 7.988 1.00 96.12 310 ARG A CA 1
ATOM 2281 C C . ARG A 1 310 ? 10.097 -5.951 7.318 1.00 96.12 310 ARG A C 1
ATOM 2283 O O . ARG A 1 310 ? 11.035 -6.474 6.718 1.00 96.12 310 ARG A O 1
ATOM 2290 N N . HIS A 1 311 ? 10.038 -4.638 7.525 1.00 94.56 311 HIS A N 1
ATOM 2291 C CA . HIS A 1 311 ? 11.081 -3.720 7.072 1.00 94.56 311 HIS A CA 1
ATOM 2292 C C . HIS A 1 311 ? 12.442 -4.017 7.729 1.00 94.56 311 HIS A C 1
ATOM 2294 O O . HIS A 1 311 ? 13.466 -4.004 7.045 1.00 94.56 311 HIS A O 1
ATOM 2300 N N . VAL A 1 312 ? 12.484 -4.371 9.020 1.00 94.69 312 VAL A N 1
ATOM 2301 C CA . VAL A 1 312 ? 13.728 -4.821 9.679 1.00 94.69 312 VAL A CA 1
ATOM 2302 C C . VAL A 1 312 ? 14.296 -6.064 8.984 1.00 94.69 312 VAL A C 1
ATOM 2304 O O . VAL A 1 312 ? 15.495 -6.106 8.696 1.00 94.69 312 VAL A O 1
ATOM 2307 N N . THR A 1 313 ? 13.456 -7.064 8.695 1.00 95.19 313 THR A N 1
ATOM 2308 C CA . THR A 1 313 ? 13.904 -8.306 8.037 1.00 95.19 313 THR A CA 1
ATOM 2309 C C . THR A 1 313 ? 14.396 -8.067 6.610 1.00 95.19 313 THR A C 1
ATOM 2311 O O . THR A 1 313 ? 15.450 -8.574 6.229 1.00 95.19 313 THR A O 1
ATOM 2314 N N . LEU A 1 314 ? 13.694 -7.219 5.858 1.00 94.12 314 LEU A N 1
ATOM 2315 C CA . LEU A 1 314 ? 14.047 -6.827 4.499 1.00 94.12 314 LEU A CA 1
ATOM 2316 C C . LEU A 1 314 ? 15.381 -6.075 4.466 1.00 94.12 314 LEU A C 1
ATOM 2318 O O . LEU A 1 314 ? 16.269 -6.404 3.682 1.00 94.12 314 LEU A O 1
ATOM 2322 N N . ALA A 1 315 ? 15.567 -5.108 5.368 1.00 92.00 315 ALA A N 1
ATOM 2323 C CA . ALA A 1 315 ? 16.829 -4.392 5.492 1.00 92.00 315 ALA A CA 1
ATOM 2324 C C . ALA A 1 315 ? 17.982 -5.351 5.816 1.00 92.00 315 ALA A C 1
ATOM 2326 O O . ALA A 1 315 ? 19.036 -5.272 5.192 1.00 92.00 315 ALA A O 1
ATOM 2327 N N . TYR A 1 316 ? 17.788 -6.299 6.734 1.00 93.31 316 TYR A N 1
ATOM 2328 C CA . TYR A 1 316 ? 18.819 -7.293 7.029 1.00 93.31 316 TYR A CA 1
ATOM 2329 C C . TYR A 1 316 ? 19.163 -8.159 5.808 1.00 93.31 316 TYR A C 1
ATOM 2331 O O . TYR A 1 316 ? 20.342 -8.386 5.546 1.00 93.31 316 TYR A O 1
ATOM 2339 N N . ALA A 1 317 ? 18.170 -8.592 5.027 1.00 92.31 317 ALA A N 1
ATOM 2340 C CA . ALA A 1 317 ? 18.406 -9.376 3.815 1.00 92.31 317 ALA A CA 1
ATOM 2341 C C . ALA A 1 317 ? 19.205 -8.598 2.752 1.00 92.31 317 ALA A C 1
ATOM 2343 O O . ALA A 1 317 ? 20.097 -9.158 2.121 1.00 92.31 317 ALA A O 1
ATOM 2344 N N . MET A 1 318 ? 18.927 -7.300 2.589 1.00 92.25 318 MET A N 1
ATOM 2345 C CA . MET A 1 318 ? 19.534 -6.483 1.531 1.00 92.25 318 MET A CA 1
ATOM 2346 C C . MET A 1 318 ? 20.866 -5.836 1.925 1.00 92.25 318 MET A C 1
ATOM 2348 O O . MET A 1 318 ? 21.739 -5.652 1.079 1.00 92.25 318 MET A O 1
ATOM 2352 N N . VAL A 1 319 ? 21.032 -5.441 3.193 1.00 89.25 319 VAL A N 1
ATOM 2353 C CA . VAL A 1 319 ? 22.198 -4.662 3.660 1.00 89.25 319 VAL A CA 1
ATOM 2354 C C . VAL A 1 319 ? 22.934 -5.290 4.840 1.00 89.25 319 VAL A C 1
ATOM 2356 O O . VAL A 1 319 ? 23.975 -4.768 5.252 1.00 89.25 319 VAL A O 1
ATOM 2359 N N . HIS A 1 320 ? 22.431 -6.399 5.384 1.00 88.62 320 HIS A N 1
ATOM 2360 C CA . HIS A 1 320 ? 22.977 -7.071 6.561 1.00 88.62 320 HIS A CA 1
ATOM 2361 C C . HIS A 1 320 ? 23.157 -6.098 7.742 1.00 88.62 320 HIS A C 1
ATOM 2363 O O . HIS A 1 320 ? 22.239 -5.363 8.100 1.00 88.62 320 HIS A O 1
ATOM 2369 N N . LEU A 1 321 ? 24.343 -6.062 8.352 1.00 86.31 321 LEU A N 1
ATOM 2370 C CA . LEU A 1 321 ? 24.690 -5.181 9.471 1.00 86.31 321 LEU A CA 1
ATOM 2371 C C . LEU A 1 321 ? 25.391 -3.888 9.016 1.00 86.31 321 LEU A C 1
ATOM 2373 O O . LEU A 1 321 ? 26.136 -3.284 9.784 1.00 86.31 321 LEU A O 1
ATOM 2377 N N . ARG A 1 322 ? 25.189 -3.446 7.767 1.00 83.44 322 ARG A N 1
ATOM 2378 C CA . ARG A 1 322 ? 25.762 -2.183 7.274 1.00 83.44 322 ARG A CA 1
ATOM 2379 C C . ARG A 1 322 ? 24.934 -0.973 7.727 1.00 83.44 322 ARG A C 1
ATOM 2381 O O . ARG A 1 322 ? 23.730 -1.062 7.973 1.00 83.44 322 ARG A O 1
ATOM 2388 N N . ARG A 1 323 ? 25.585 0.191 7.804 1.00 83.62 323 ARG A N 1
ATOM 2389 C CA . ARG A 1 323 ? 24.930 1.481 8.088 1.00 83.62 323 ARG A CA 1
ATOM 2390 C C . ARG A 1 323 ? 23.925 1.865 7.007 1.00 83.62 323 ARG A C 1
ATOM 2392 O O . ARG A 1 323 ? 24.098 1.512 5.842 1.00 83.62 323 ARG A O 1
ATOM 2399 N N . SER A 1 324 ? 22.884 2.604 7.380 1.00 79.25 324 SER A N 1
ATOM 2400 C CA . SER A 1 324 ? 21.978 3.230 6.411 1.00 79.25 324 SER A CA 1
ATOM 2401 C C . SER A 1 324 ? 22.708 4.322 5.616 1.00 79.25 324 SER A C 1
ATOM 2403 O O . SER A 1 324 ? 23.661 4.928 6.100 1.00 79.25 324 SER A O 1
ATOM 2405 N N . ILE A 1 325 ? 22.266 4.568 4.383 1.00 81.44 325 ILE A N 1
ATOM 2406 C CA . ILE A 1 325 ? 22.867 5.560 3.473 1.00 81.44 325 ILE A CA 1
ATOM 2407 C C . ILE A 1 325 ? 22.738 6.979 4.046 1.00 81.44 325 ILE A C 1
ATOM 2409 O O . ILE A 1 325 ? 23.661 7.779 3.945 1.00 81.44 325 ILE A O 1
ATOM 2413 N N . ALA A 1 326 ? 21.613 7.266 4.705 1.00 78.50 326 ALA A N 1
ATOM 2414 C CA . ALA A 1 326 ? 21.331 8.546 5.352 1.00 78.50 326 ALA A CA 1
ATOM 2415 C C . ALA A 1 326 ? 21.531 8.509 6.879 1.00 78.50 326 ALA A C 1
ATOM 2417 O O . ALA A 1 326 ? 20.988 9.353 7.597 1.00 78.50 326 ALA A O 1
ATOM 2418 N N . GLN A 1 327 ? 22.242 7.504 7.399 1.00 74.94 327 GLN A N 1
ATOM 2419 C CA . GLN A 1 327 ? 22.420 7.354 8.839 1.00 74.94 327 GLN A CA 1
ATOM 2420 C C . GLN A 1 327 ? 23.306 8.463 9.401 1.00 74.94 327 GLN A C 1
ATOM 2422 O O . GLN A 1 327 ? 24.380 8.740 8.867 1.00 74.94 327 GLN A O 1
ATOM 2427 N N . ARG A 1 328 ? 22.886 9.064 10.518 1.00 71.94 328 ARG A N 1
ATOM 2428 C CA . ARG A 1 328 ? 23.729 10.030 11.230 1.00 71.94 328 ARG A CA 1
ATOM 2429 C C . ARG A 1 328 ? 24.943 9.331 11.858 1.00 71.94 328 ARG A C 1
ATOM 2431 O O . ARG A 1 328 ? 24.801 8.181 12.288 1.00 71.94 328 ARG A O 1
ATOM 2438 N N . PRO A 1 329 ? 26.104 10.005 11.956 1.00 67.94 329 PRO A N 1
ATOM 2439 C CA . PRO A 1 329 ? 27.295 9.441 12.586 1.00 67.94 329 PRO A CA 1
ATOM 2440 C C . PRO A 1 329 ? 27.051 8.949 14.018 1.00 67.94 329 PRO A C 1
ATOM 2442 O O . PRO A 1 329 ? 27.548 7.879 14.364 1.00 67.94 329 PRO A O 1
ATOM 2445 N N . GLU A 1 330 ? 26.233 9.683 14.782 1.00 71.88 330 GLU A N 1
ATOM 2446 C CA . GLU A 1 330 ? 25.900 9.452 16.196 1.00 71.88 330 GLU A CA 1
ATOM 2447 C C . GLU A 1 330 ? 24.738 8.458 16.407 1.00 71.88 330 GLU A C 1
ATOM 2449 O O . GLU A 1 330 ? 24.295 8.242 17.534 1.00 71.88 330 GLU A O 1
ATOM 2454 N N . GLY A 1 331 ? 24.181 7.898 15.327 1.00 65.12 331 GLY A N 1
ATOM 2455 C CA . GLY A 1 331 ? 23.103 6.909 15.391 1.00 65.12 331 GLY A CA 1
ATOM 2456 C C . GLY A 1 331 ? 23.587 5.491 15.740 1.00 65.12 331 GLY A C 1
ATOM 2457 O O . GLY A 1 331 ? 24.791 5.264 15.852 1.00 65.12 331 GLY A O 1
ATOM 2458 N N . PRO A 1 332 ? 22.660 4.517 15.864 1.00 72.25 332 PRO A N 1
ATOM 2459 C CA . PRO A 1 332 ? 22.988 3.104 16.094 1.00 72.25 332 PRO A CA 1
ATOM 2460 C C . PRO A 1 332 ? 23.995 2.566 15.075 1.00 72.25 332 PRO A C 1
ATOM 2462 O O . PRO A 1 332 ? 24.031 3.049 13.955 1.00 72.25 332 PRO A O 1
ATOM 2465 N N . ASP A 1 333 ? 24.760 1.521 15.380 1.00 78.00 333 ASP A N 1
ATOM 2466 C CA . ASP A 1 333 ? 25.876 1.111 14.509 1.00 78.00 333 ASP A CA 1
ATOM 2467 C C . ASP A 1 333 ? 25.485 0.665 13.091 1.00 78.00 333 ASP A C 1
ATOM 2469 O O . ASP A 1 333 ? 26.329 0.685 12.194 1.00 78.00 333 ASP A O 1
ATOM 2473 N N . ASN A 1 334 ? 24.219 0.297 12.860 1.00 85.31 334 ASN A N 1
ATOM 2474 C CA . ASN A 1 334 ? 23.729 -0.170 11.565 1.00 85.31 334 ASN A CA 1
ATOM 2475 C C . ASN A 1 334 ? 22.240 0.143 11.312 1.00 85.31 334 ASN A C 1
ATOM 2477 O O . ASN A 1 334 ? 21.479 0.439 12.237 1.00 85.31 334 ASN A O 1
ATOM 2481 N N . ALA A 1 335 ? 21.820 0.018 10.045 1.00 85.12 335 ALA A N 1
ATOM 2482 C CA . ALA A 1 335 ? 20.454 0.315 9.602 1.00 85.12 335 ALA A CA 1
ATOM 2483 C C . ALA A 1 335 ? 19.396 -0.544 10.314 1.00 85.12 335 ALA A C 1
ATOM 2485 O O . ALA A 1 335 ? 18.325 -0.058 10.674 1.00 85.12 335 ALA A O 1
ATOM 2486 N N . VAL A 1 336 ? 19.707 -1.822 10.544 1.00 89.75 336 VAL A N 1
ATOM 2487 C CA . VAL A 1 336 ? 18.810 -2.784 11.198 1.00 89.75 336 VAL A CA 1
ATOM 2488 C C . VAL A 1 336 ? 18.546 -2.377 12.649 1.00 89.75 336 VAL A C 1
ATOM 2490 O O . VAL A 1 336 ? 17.405 -2.438 13.103 1.00 89.75 336 VAL A O 1
ATOM 2493 N N . ALA A 1 337 ? 19.564 -1.909 13.372 1.00 88.12 337 ALA A N 1
ATOM 2494 C CA . ALA A 1 337 ? 19.422 -1.424 14.742 1.00 88.12 337 ALA A CA 1
ATOM 2495 C C . ALA A 1 337 ? 18.546 -0.161 14.821 1.00 88.12 337 ALA A C 1
ATOM 2497 O O . ALA A 1 337 ? 17.689 -0.064 15.701 1.00 88.12 337 ALA A O 1
ATOM 2498 N N . GLU A 1 338 ? 18.701 0.777 13.880 1.00 87.25 338 GLU A N 1
ATOM 2499 C CA . GLU A 1 338 ? 17.835 1.960 13.803 1.00 87.25 338 GLU A CA 1
ATOM 2500 C C . GLU A 1 338 ? 16.370 1.578 13.532 1.00 87.25 338 GLU A C 1
ATOM 2502 O O . GLU A 1 338 ? 15.470 2.054 14.231 1.00 87.25 338 GLU A O 1
ATOM 2507 N N . LEU A 1 339 ? 16.120 0.675 12.580 1.00 90.81 339 LEU A N 1
ATOM 2508 C CA . LEU A 1 339 ? 14.768 0.201 12.270 1.00 90.81 339 LEU A CA 1
ATOM 2509 C C . LEU A 1 339 ? 14.139 -0.564 13.445 1.00 90.81 339 LEU A C 1
ATOM 2511 O O . LEU A 1 339 ? 12.968 -0.343 13.755 1.00 90.81 339 LEU A O 1
ATOM 2515 N N . ARG A 1 340 ? 14.911 -1.392 14.163 1.00 92.31 340 ARG A N 1
ATOM 2516 C CA . ARG A 1 340 ? 14.445 -2.068 15.390 1.00 92.31 340 ARG A CA 1
ATOM 2517 C C . ARG A 1 340 ? 14.017 -1.067 16.453 1.00 92.31 340 ARG A C 1
ATOM 2519 O O . ARG A 1 340 ? 12.938 -1.203 17.023 1.00 92.31 340 ARG A O 1
ATOM 2526 N N . LEU A 1 341 ? 14.813 -0.022 16.682 1.00 89.69 341 LEU A N 1
ATOM 2527 C CA . LEU A 1 341 ? 14.458 1.035 17.627 1.00 89.69 341 LEU A CA 1
ATOM 2528 C C . LEU A 1 341 ? 13.150 1.737 17.230 1.00 89.69 341 LEU A C 1
ATOM 2530 O O . LEU A 1 341 ? 12.312 2.010 18.091 1.00 89.69 341 LEU A O 1
ATOM 2534 N N . MET A 1 342 ? 12.948 2.011 15.936 1.00 89.81 342 MET A N 1
ATOM 2535 C CA . MET A 1 342 ? 11.687 2.571 15.436 1.00 89.81 342 MET A CA 1
ATOM 2536 C C . MET A 1 342 ? 10.503 1.618 15.661 1.00 89.81 342 MET A C 1
ATOM 2538 O O . MET A 1 342 ? 9.469 2.071 16.156 1.00 89.81 342 MET A O 1
ATOM 2542 N N . ARG A 1 343 ? 10.662 0.314 15.380 1.00 93.56 343 ARG A N 1
ATOM 2543 C CA . ARG A 1 343 ? 9.641 -0.717 15.649 1.00 93.56 343 ARG A CA 1
ATOM 2544 C C . ARG A 1 343 ? 9.280 -0.773 17.129 1.00 93.56 343 ARG A C 1
ATOM 2546 O O . ARG A 1 343 ? 8.102 -0.708 17.457 1.00 93.56 343 ARG A O 1
ATOM 2553 N N . HIS A 1 344 ? 10.259 -0.848 18.034 1.00 92.31 344 HIS A N 1
ATOM 2554 C CA . HIS A 1 344 ? 9.990 -0.938 19.476 1.00 92.31 344 HIS A CA 1
ATOM 2555 C C . HIS A 1 344 ? 9.254 0.293 20.009 1.00 92.31 344 HIS A C 1
ATOM 2557 O O . HIS A 1 344 ? 8.300 0.152 20.766 1.00 92.31 344 HIS A O 1
ATOM 2563 N N . ARG A 1 345 ? 9.633 1.500 19.565 1.00 91.44 345 ARG A N 1
ATOM 2564 C CA . ARG A 1 345 ? 8.917 2.733 19.936 1.00 91.44 345 ARG A CA 1
ATOM 2565 C C . ARG A 1 345 ? 7.463 2.722 19.467 1.00 91.44 345 ARG A C 1
ATOM 2567 O O . ARG A 1 345 ? 6.596 3.185 20.201 1.00 91.44 345 ARG A O 1
ATOM 2574 N N . ARG A 1 346 ? 7.205 2.210 18.261 1.00 93.25 346 ARG A N 1
ATOM 2575 C CA . ARG A 1 346 ? 5.853 2.078 17.704 1.00 93.25 346 ARG A CA 1
ATOM 2576 C C . ARG A 1 346 ? 5.024 1.051 18.477 1.00 93.25 346 ARG A C 1
ATOM 2578 O O . ARG A 1 346 ? 3.926 1.383 18.901 1.00 93.25 346 ARG A O 1
ATOM 2585 N N . ALA A 1 347 ? 5.572 -0.139 18.728 1.00 93.81 347 ALA A N 1
ATOM 2586 C CA . ALA A 1 347 ? 4.905 -1.180 19.510 1.00 93.81 347 ALA A CA 1
ATOM 2587 C C . ALA A 1 347 ? 4.555 -0.689 20.925 1.00 93.81 347 ALA A C 1
ATOM 2589 O O . ALA A 1 347 ? 3.411 -0.809 21.348 1.00 93.81 347 ALA A O 1
ATOM 2590 N N . ALA A 1 348 ? 5.496 -0.026 21.608 1.00 92.69 348 ALA A N 1
ATOM 2591 C CA . ALA A 1 348 ? 5.251 0.583 22.915 1.00 92.69 348 ALA A CA 1
ATOM 2592 C C . ALA A 1 348 ? 4.137 1.643 22.877 1.00 92.69 348 ALA A C 1
ATOM 2594 O O . ALA A 1 348 ? 3.324 1.721 23.792 1.00 92.69 348 ALA A O 1
ATOM 2595 N N . GLN A 1 349 ? 4.084 2.461 21.819 1.00 93.44 349 GLN A N 1
ATOM 2596 C CA . GLN A 1 349 ? 3.033 3.466 21.649 1.00 93.44 349 GLN A CA 1
ATOM 2597 C C . GLN A 1 349 ? 1.646 2.832 21.453 1.00 93.44 349 GLN A C 1
ATOM 2599 O O . GLN A 1 349 ? 0.657 3.399 21.914 1.00 93.44 349 GLN A O 1
ATOM 2604 N N . TYR A 1 350 ? 1.559 1.705 20.744 1.00 96.31 350 TYR A N 1
ATOM 2605 C CA . TYR A 1 350 ? 0.286 1.063 20.401 1.00 96.31 350 TYR A CA 1
ATOM 2606 C C . TYR A 1 350 ? -0.178 0.023 21.414 1.00 96.31 350 TYR A C 1
ATOM 2608 O O . TYR A 1 350 ? -1.362 -0.287 21.414 1.00 96.31 350 TYR A O 1
ATOM 2616 N N . ALA A 1 351 ? 0.698 -0.457 22.299 1.00 95.62 351 ALA A N 1
ATOM 2617 C CA . ALA A 1 351 ? 0.393 -1.497 23.279 1.00 95.62 351 ALA A CA 1
ATOM 2618 C C . ALA A 1 351 ? -0.941 -1.321 24.039 1.00 95.62 351 ALA A C 1
ATOM 2620 O O . ALA A 1 351 ? -1.674 -2.299 24.120 1.00 95.62 351 ALA A O 1
ATOM 2621 N N . PRO A 1 352 ? -1.332 -0.132 24.551 1.00 95.69 352 PRO A N 1
ATOM 2622 C CA . PRO A 1 352 ? -2.620 0.010 25.241 1.00 95.69 352 PRO A CA 1
ATOM 2623 C C . PRO A 1 352 ? -3.841 0.066 24.302 1.00 95.69 352 PRO A C 1
ATOM 2625 O O . PRO A 1 352 ? -4.978 0.059 24.770 1.00 95.69 352 PRO A O 1
ATOM 2628 N N . LEU A 1 353 ? -3.634 0.185 22.988 1.00 96.69 353 LEU A N 1
ATOM 2629 C CA . LEU A 1 353 ? -4.678 0.436 21.987 1.00 96.69 353 LEU A CA 1
ATOM 2630 C C . LEU A 1 353 ? -5.088 -0.817 21.201 1.00 96.69 353 LEU A C 1
ATOM 2632 O O . LEU A 1 353 ? -6.085 -0.762 20.475 1.00 96.69 353 LEU A O 1
ATOM 2636 N N . ILE A 1 354 ? -4.333 -1.910 21.341 1.00 96.00 354 ILE A N 1
ATOM 2637 C CA . ILE A 1 354 ? -4.508 -3.189 20.640 1.00 96.00 354 ILE A CA 1
ATOM 2638 C C . ILE A 1 354 ? -4.718 -4.331 21.639 1.00 96.00 354 ILE A C 1
ATOM 2640 O O . ILE A 1 354 ? -4.313 -4.225 22.793 1.00 96.00 354 ILE A O 1
ATOM 2644 N N . LEU A 1 355 ? -5.339 -5.425 21.190 1.00 91.75 355 LEU A N 1
ATOM 2645 C CA . LEU A 1 355 ? -5.642 -6.580 22.040 1.00 91.75 355 LEU A CA 1
ATOM 2646 C C . LEU A 1 355 ? -4.386 -7.370 22.443 1.00 91.75 355 LEU A C 1
ATOM 2648 O O . LEU A 1 355 ? -4.276 -7.811 23.582 1.00 91.75 355 LEU A O 1
ATOM 2652 N N . PHE A 1 356 ? -3.439 -7.547 21.517 1.00 88.12 356 PHE A N 1
ATOM 2653 C CA . PHE A 1 356 ? -2.244 -8.375 21.712 1.00 88.12 356 PHE A CA 1
ATOM 2654 C C . PHE A 1 356 ? -0.966 -7.526 21.779 1.00 88.12 356 PHE A C 1
ATOM 2656 O O . PHE A 1 356 ? 0.034 -7.803 21.118 1.00 88.12 356 PHE A O 1
ATOM 2663 N N . GLY A 1 357 ? -1.003 -6.463 22.588 1.00 80.25 357 GLY A N 1
ATOM 2664 C CA . GLY A 1 357 ? 0.113 -5.535 22.746 1.00 80.25 357 GLY A CA 1
ATOM 2665 C C . GLY A 1 357 ? 1.352 -6.151 23.400 1.00 80.25 357 GLY A C 1
ATOM 2666 O O . GLY A 1 357 ? 1.270 -6.945 24.335 1.00 80.25 357 GLY A O 1
ATOM 2667 N N . ASP A 1 358 ? 2.536 -5.726 22.952 1.00 82.94 358 ASP A N 1
ATOM 2668 C CA . ASP A 1 358 ? 3.818 -6.065 23.585 1.00 82.94 358 ASP A CA 1
ATOM 2669 C C . ASP A 1 358 ? 4.028 -5.200 24.844 1.00 82.94 358 ASP A C 1
ATOM 2671 O O . ASP A 1 358 ? 4.770 -4.211 24.846 1.00 82.94 358 ASP A O 1
ATOM 2675 N N . HIS A 1 359 ? 3.300 -5.543 25.913 1.00 78.25 359 HIS A N 1
ATOM 2676 C CA . HIS A 1 359 ? 3.300 -4.799 27.176 1.00 78.25 359 HIS A CA 1
ATOM 2677 C C . HIS A 1 359 ? 4.684 -4.768 27.839 1.00 78.25 359 HIS A C 1
ATOM 2679 O O . HIS A 1 359 ? 5.052 -3.764 28.442 1.00 78.25 359 HIS A O 1
ATOM 2685 N N . TYR A 1 360 ? 5.503 -5.806 27.638 1.00 79.50 360 TYR A N 1
ATOM 2686 C CA . TYR A 1 360 ? 6.870 -5.848 28.156 1.00 79.50 360 TYR A CA 1
ATOM 2687 C C . TYR A 1 360 ? 7.749 -4.743 27.552 1.00 79.50 360 TYR A C 1
ATOM 2689 O O . TYR A 1 360 ? 8.438 -4.015 28.272 1.00 79.50 360 TYR A O 1
ATOM 2697 N N . ILE A 1 361 ? 7.711 -4.574 26.225 1.00 78.94 361 ILE A N 1
ATOM 2698 C CA . ILE A 1 361 ? 8.430 -3.480 25.561 1.00 78.94 361 ILE A CA 1
ATOM 2699 C C . ILE A 1 361 ? 7.845 -2.119 25.950 1.00 78.94 361 ILE A C 1
ATOM 2701 O O . ILE A 1 361 ? 8.604 -1.160 26.112 1.00 78.94 361 ILE A O 1
ATOM 2705 N N . ALA A 1 362 ? 6.524 -2.018 26.114 1.00 79.75 362 ALA A N 1
ATOM 2706 C CA . ALA A 1 362 ? 5.881 -0.779 26.543 1.00 79.75 362 ALA A CA 1
ATOM 2707 C C . ALA A 1 362 ? 6.385 -0.314 27.919 1.00 79.75 362 ALA A C 1
ATOM 2709 O O . ALA A 1 362 ? 6.824 0.832 28.048 1.00 79.75 362 ALA A O 1
ATOM 2710 N N . ASP A 1 363 ? 6.416 -1.216 28.900 1.00 80.69 363 ASP A N 1
ATOM 2711 C CA . ASP A 1 363 ? 6.884 -0.936 30.259 1.00 80.69 363 ASP A CA 1
ATOM 2712 C C . ASP A 1 363 ? 8.370 -0.559 30.282 1.00 80.69 363 ASP A C 1
ATOM 2714 O O . ASP A 1 363 ? 8.764 0.426 30.911 1.00 80.69 363 ASP A O 1
ATOM 2718 N N . ALA A 1 364 ? 9.204 -1.281 29.525 1.00 80.50 364 ALA A N 1
ATOM 2719 C CA . ALA A 1 364 ? 10.629 -0.979 29.410 1.00 80.50 364 ALA A CA 1
ATOM 2720 C C . ALA A 1 364 ? 10.884 0.415 28.806 1.00 80.50 364 ALA A C 1
ATOM 2722 O O . ALA A 1 364 ? 11.732 1.169 29.289 1.00 80.50 364 ALA A O 1
ATOM 2723 N N . VAL A 1 365 ? 10.139 0.795 27.761 1.00 81.69 365 VAL A N 1
ATOM 2724 C CA . VAL A 1 365 ? 10.247 2.127 27.144 1.00 81.69 365 VAL A CA 1
ATOM 2725 C C . VAL A 1 365 ? 9.729 3.222 28.079 1.00 81.69 365 VAL A C 1
ATOM 2727 O O . VAL A 1 365 ? 10.299 4.315 28.094 1.00 81.69 365 VAL A O 1
ATOM 2730 N N . ALA A 1 366 ? 8.672 2.958 28.852 1.00 77.62 366 ALA A N 1
ATOM 2731 C CA . ALA A 1 366 ? 8.160 3.896 29.846 1.00 77.62 366 ALA A CA 1
ATOM 2732 C C . ALA A 1 366 ? 9.186 4.147 30.963 1.00 77.62 366 ALA A C 1
ATOM 2734 O O . ALA A 1 366 ? 9.467 5.305 31.274 1.00 77.62 366 ALA A O 1
ATOM 2735 N N . ALA A 1 367 ? 9.818 3.094 31.491 1.00 75.44 367 ALA A N 1
ATOM 2736 C CA . ALA A 1 367 ? 10.854 3.203 32.519 1.00 75.44 367 ALA A CA 1
ATOM 2737 C C . ALA A 1 367 ? 12.033 4.092 32.076 1.00 75.44 367 ALA A C 1
ATOM 2739 O O . ALA A 1 367 ? 12.475 4.950 32.836 1.00 75.44 367 ALA A O 1
ATOM 2740 N N . LEU A 1 368 ? 12.468 3.970 30.816 1.00 76.31 368 LEU A N 1
ATOM 2741 C CA . LEU A 1 368 ? 13.551 4.780 30.236 1.00 76.31 368 LEU A CA 1
ATOM 2742 C C . LEU A 1 368 ? 13.222 6.274 30.070 1.00 76.31 368 LEU A C 1
ATOM 2744 O O . LEU A 1 368 ? 14.123 7.066 29.816 1.00 76.31 368 LEU A O 1
ATOM 2748 N N . ARG A 1 369 ? 11.947 6.679 30.140 1.00 69.06 369 ARG A N 1
ATOM 2749 C CA . ARG A 1 369 ? 11.553 8.102 30.095 1.00 69.06 369 ARG A CA 1
ATOM 2750 C C . ARG A 1 369 ? 11.562 8.766 31.473 1.00 69.06 369 ARG A C 1
ATOM 2752 O O . ARG A 1 369 ? 11.485 9.990 31.539 1.00 69.06 369 ARG A O 1
ATOM 2759 N N . HIS A 1 370 ? 11.591 7.966 32.537 1.00 55.25 370 HIS A N 1
ATOM 2760 C CA . HIS A 1 370 ? 11.514 8.416 33.929 1.00 55.25 370 HIS A CA 1
ATOM 2761 C C . HIS A 1 370 ? 12.828 8.231 34.705 1.00 55.25 370 HIS A C 1
ATOM 2763 O O . HIS A 1 370 ? 12.929 8.716 35.831 1.00 55.25 370 HIS A O 1
ATOM 2769 N N . SER A 1 371 ? 13.813 7.557 34.105 1.00 48.38 371 SER A N 1
ATOM 2770 C CA . SER A 1 371 ? 15.232 7.570 34.487 1.00 48.38 371 SER A CA 1
ATOM 2771 C C . SER A 1 371 ? 15.965 8.721 33.812 1.00 48.38 371 SER A C 1
ATOM 2773 O O . SER A 1 371 ? 16.801 9.360 34.482 1.00 48.38 371 SER A O 1
#

Secondary structure (DSSP, 8-state):
----PPTTSPPPEEEE---TTPPPP---HHHHHHHHHHHHHHHT--TTS-HHHHHHHHHHHHHHHHHHHHHHHTTSPPP-GGGSPPSSHHHHHTTEEEE---HHHHHHHHHHHHHHHHHHHTT----HHHHHHHHHHHHHHHHHHHT--S---S-PPPP-PPPP-PPPPHHHHHHHHHHHHHHHHHHHHHHHHHHHHHHHHHHHTT-HHHHHHHHHHHHHHHHHHHHHHHHHT-S-HHHIIIIIHHHTSTTTSSS---GGG-HHHHHHHHHHHHHHHHS-S-HHHHHTT-HHHHHHHHHHHHHHHHHHHHHHHHHHHHHTTPPPTT--TTS-SSHHHHHHHHHHHHHHHHGGGSTT--HHHHHHHHHHHH-

Radius of gyration: 20.67 Å; chains: 1; bounding box: 50×43×62 Å

Sequence (371 aa):
MGLSPVAGHPPVAVFREPRAGRPVPALGPRVAAEAGRAARVLAGVATHARPVERTAALREAAVVAGELVAALTALAPPVAGEEVPAESTSQSYFRVREVELSDQQAALHGALVVHRGLEDLCEAPLSGADLALEVAGMRQAVLDLTGAGSAVPDSLPPVDVPEPGAGAPLERVWNARWLIGHQVHVLFNVCAAVAVAEATRQLRRGDVEAALGRLADATAYVRGFPAAMNHASTIPADHYMAEIRRTMAPPSTDIPLSGRQHRGYKLFRAAMKDLLTAVPDSFEQLAARDQELAEARGALLEADIVDAERHVTLAYAMVHLRRSIAQRPEGPDNAVAELRLMRHRRAAQYAPLILFGDHYIADAVAALRHS

Foldseek 3Di:
DDLDDPPLADAFQEAEQQDADDDQDDLDDQLLVLLLVLLVLLLVQPLPDDLVSNLVSLLQSLVSLVSSLVSLCVVDPEDNLVPADDPDLVCVLLSYHYDHDDLSRNLNSLSVLLNVLSVLVSPQPAHSLLSNLLSLLSSLLSCRSRVHDNDDDDDDDDDDRDDDDDDDPVLSSLNRQLSSLVSSLLSLLSLLLRLLLNLLVCLVVVNNVSNLVSLVSNLSSLLNNLSSVVSSLSDDLVSCVPPVQVCQDPPVTPHHDDPVRSPSNVSNVVSLVSNCVSVVAFLVRCCVVPVSSLASNQSNLVSNLVSLVSVLVSCCNNPNFDAGRRDDPPDDSHPSVVSVVVSLVSLLVCQRSHDDGPVVSVVVVVVVVVD

Organism: Streptomyces rubellomurinus (strain ATCC 31215) (NCBI:txid359131)